Protein AF-A0A1S8A690-F1 (afdb_monomer)

Solvent-accessible surface area (backbone atoms only — not comparable to full-atom values): 18099 Å² total; per-residue (Å²): 110,67,68,54,54,52,48,62,74,49,58,66,50,80,76,75,61,66,95,89,59,85,78,72,82,71,82,45,45,35,29,41,47,32,45,7,25,44,56,83,41,80,89,36,62,91,23,65,78,49,64,43,54,41,50,88,84,68,94,55,66,20,59,45,34,78,79,49,57,28,32,51,36,51,46,41,19,36,69,63,16,82,73,44,31,31,32,24,30,11,44,34,76,51,83,56,65,94,79,43,85,40,62,51,56,64,23,51,20,53,45,45,41,50,40,41,77,67,66,35,59,29,39,33,30,55,53,58,44,68,62,80,94,61,52,73,68,50,55,48,50,34,51,51,24,52,49,52,27,39,74,71,39,28,38,33,33,17,11,48,59,68,74,33,71,60,73,64,69,29,36,64,44,68,44,85,67,43,46,18,18,24,20,11,40,99,85,41,42,73,32,79,37,40,25,86,75,44,84,54,68,37,21,20,54,13,62,73,87,75,65,84,75,57,62,72,70,52,75,80,56,80,94,78,79,87,87,65,88,73,61,35,14,34,51,9,17,22,41,51,47,10,48,52,45,40,52,44,40,52,32,53,49,41,33,75,74,42,76,66,71,65,19,56,47,33,53,57,36,69,61,28,45,78,47,47,49,54,39,51,60,70,54,32,45,100,73,31,19,40,58,85,58,68,88,54,61,64,52,67,57,52,30,52,56,38,18,73,79,74,41,84,56,53,64,17,50,47,51,51,51,46,52,51,50,51,59,59,50,56,94,59,88,126

Organism: Rosellinia necatrix (NCBI:txid77044)

Secondary structure (DSSP, 8-state):
-HHHHHHHHTTSTT----TT---PPPP-EEEEEES---TTSGGGTTTEEEEEE--SSS---TTS-SSSHHHHHHHHHHHH-TT-EEEEEEPP----STT-----HHHHHHHHHHHHHTT-SEEEE---B-STT--HHHHHHHHHHHHHHHHTT-EEEEEPP---SS----BTTTSTTEEEEEEE-TTSPBPTTS-TT---SEEEESB----TTSTTTGGGS-S--SS---BSHHHHHHHHHHHHHHHHHHHHHHHHH--SHHHHHHHHHHT-HHHHHHHHHHHB-TTSBB-TTGGGTTHHHHHHHHHHHH-SSHHHHHHHHHHHHHHHTTT---

Nearest PDB structures (foldseek):
  3lpc-assembly1_A  TM=6.660E-01  e=8.092E-09  Dichelobacter nodosus
  3lpd-assembly1_A  TM=7.080E-01  e=1.738E-08  Dichelobacter nodosus VCS1703A
  3ti7-assembly1_A  TM=7.031E-01  e=1.383E-07  Dichelobacter nodosus VCS1703A
  5yl7-assembly1_A  TM=6.287E-01  e=2.283E-08  Pseudoalteromonas arctica
  1sn7-assembly1_A  TM=5.362E-01  e=2.496E-06  Alicyclobacillus sendaiensis

pLDDT: mean 83.76, std 16.61, range [30.8, 98.88]

Foldseek 3Di:
DVVVVVLQVCLCPPPPDPPDDDDDQDAAEEEEEEQAAQCVDPLNPPQAPEEAEQDDDDGDDSNDGPQCLSNVLSSLLCVLPVRYRYYRYHFDFDPDDVNDTDGFLNSQLVSLQVCLVVLHQEYFALDWADPPPDDPVSVVSNLVSLVSSVVQLHAYEYEFQQQLDDEGPTPPVVHDRYQYEWADDPVLAGDSSRYPPYDHLAYEHQADDDDPVVVVVCPPPPDDPPDDRRGISSSRRSNVRSLLSVLLSLLCNLLSVDDDDSSVLSVVLSSHNVSSSVLLVVQADPNRYGDSCPLVPCVVVQLVVLCVVVNDDSVSSSVSSSVSNCVSCPPRDD

Mean predicted aligned error: 7.87 Å

Structure (mmCIF, N/CA/C/O backbone):
data_AF-A0A1S8A690-F1
#
_entry.id   AF-A0A1S8A690-F1
#
loop_
_atom_site.group_PDB
_atom_site.id
_atom_site.type_symbol
_atom_site.label_atom_id
_atom_site.label_alt_id
_atom_site.label_comp_id
_atom_site.label_asym_id
_atom_site.label_entity_id
_atom_site.label_seq_id
_atom_site.pdbx_PDB_ins_code
_atom_site.Cartn_x
_atom_site.Cartn_y
_atom_site.Cartn_z
_atom_site.occupancy
_atom_site.B_iso_or_equiv
_atom_site.auth_seq_id
_atom_site.auth_comp_id
_atom_site.auth_asym_id
_atom_site.auth_atom_id
_atom_site.pdbx_PDB_model_num
ATOM 1 N N . MET A 1 1 ? 5.298 -5.871 19.047 1.00 56.66 1 MET A N 1
ATOM 2 C CA . MET A 1 1 ? 4.961 -6.317 17.670 1.00 56.66 1 MET A CA 1
ATOM 3 C C . MET A 1 1 ? 3.942 -7.449 17.704 1.00 56.66 1 MET A C 1
ATOM 5 O O . MET A 1 1 ? 2.898 -7.294 17.087 1.00 56.66 1 MET A O 1
ATOM 9 N N . ASN A 1 2 ? 4.197 -8.525 18.459 1.00 66.94 2 ASN A N 1
ATOM 10 C CA . ASN A 1 2 ? 3.251 -9.642 18.602 1.00 66.94 2 ASN A CA 1
ATOM 11 C C . ASN A 1 2 ? 1.899 -9.195 19.180 1.00 66.94 2 ASN A C 1
ATOM 13 O O . ASN A 1 2 ? 0.882 -9.462 18.562 1.00 66.94 2 ASN A O 1
ATOM 17 N N . GLU A 1 3 ? 1.905 -8.374 20.234 1.00 72.25 3 GLU A N 1
ATOM 18 C CA . GLU A 1 3 ? 0.690 -7.807 20.851 1.00 72.25 3 GLU A CA 1
ATOM 19 C C . GLU A 1 3 ? -0.252 -7.119 19.845 1.00 72.25 3 GLU A C 1
ATOM 21 O O . GLU A 1 3 ? -1.460 -7.348 19.817 1.00 72.25 3 GLU A O 1
ATOM 26 N N . PHE A 1 4 ? 0.299 -6.287 18.954 1.00 72.81 4 PHE A N 1
ATOM 27 C CA . PHE A 1 4 ? -0.491 -5.587 17.941 1.00 72.81 4 PHE A CA 1
ATOM 28 C C . PHE A 1 4 ? -0.983 -6.523 16.831 1.00 72.81 4 PHE A C 1
ATOM 30 O O . PHE A 1 4 ? -2.134 -6.439 16.397 1.00 72.81 4 PHE A O 1
ATOM 37 N N . ARG A 1 5 ? -0.121 -7.440 16.378 1.00 74.88 5 ARG A N 1
ATOM 38 C CA . ARG A 1 5 ? -0.503 -8.482 15.419 1.00 74.88 5 ARG A CA 1
ATOM 39 C C . ARG A 1 5 ? -1.646 -9.326 15.974 1.00 74.88 5 ARG A C 1
ATOM 41 O O . ARG A 1 5 ? -2.604 -9.591 15.247 1.00 74.88 5 ARG A O 1
ATOM 48 N N . ASP A 1 6 ? -1.588 -9.679 17.250 1.00 79.25 6 ASP A N 1
ATOM 49 C CA . ASP A 1 6 ? -2.640 -10.415 17.938 1.00 79.25 6 ASP A CA 1
ATOM 50 C C . ASP A 1 6 ? -3.900 -9.560 18.080 1.00 79.25 6 ASP A C 1
ATOM 52 O O . ASP A 1 6 ? -4.998 -10.043 17.800 1.00 79.25 6 ASP A O 1
ATOM 56 N N . PHE A 1 7 ? -3.774 -8.275 18.417 1.00 82.06 7 PHE A N 1
ATOM 57 C CA . PHE A 1 7 ? -4.902 -7.344 18.446 1.00 82.06 7 PHE A CA 1
ATOM 58 C C . PHE A 1 7 ? -5.660 -7.317 17.109 1.00 82.06 7 PHE A C 1
ATOM 60 O O . PHE A 1 7 ? -6.867 -7.564 17.095 1.00 82.06 7 PHE A O 1
ATOM 67 N N . ILE A 1 8 ? -4.967 -7.102 15.985 1.00 81.56 8 ILE A N 1
ATOM 68 C CA . ILE A 1 8 ? -5.581 -7.041 14.648 1.00 81.56 8 ILE A CA 1
ATOM 69 C C . ILE A 1 8 ? -6.123 -8.399 14.203 1.00 81.56 8 ILE A C 1
ATOM 71 O O . ILE A 1 8 ? -7.242 -8.477 13.691 1.00 81.56 8 ILE A O 1
ATOM 75 N N . SER A 1 9 ? -5.387 -9.482 14.462 1.00 80.38 9 SER A N 1
ATOM 76 C CA . SER A 1 9 ? -5.820 -10.846 14.123 1.00 80.38 9 SER A CA 1
ATOM 77 C C . SER A 1 9 ? -7.109 -11.243 14.847 1.00 80.38 9 SER A C 1
ATOM 79 O O . SER A 1 9 ? -7.887 -12.051 14.344 1.00 80.38 9 SER A O 1
ATOM 81 N N . ASN A 1 10 ? -7.360 -10.653 16.018 1.00 79.06 10 ASN A N 1
ATOM 82 C CA . ASN A 1 10 ? -8.547 -10.898 16.829 1.00 79.06 10 ASN A CA 1
ATOM 83 C C . ASN A 1 10 ? -9.602 -9.777 16.739 1.00 79.06 10 ASN A C 1
ATOM 85 O O . ASN A 1 10 ? -10.647 -9.897 17.376 1.00 79.06 10 ASN A O 1
ATOM 89 N N . ALA A 1 11 ? -9.373 -8.705 15.973 1.00 73.31 11 ALA A N 1
ATOM 90 C CA . ALA A 1 11 ? -10.254 -7.533 15.944 1.00 73.31 11 ALA A CA 1
ATOM 91 C C . ALA A 1 11 ? -11.630 -7.801 15.308 1.00 73.31 11 ALA A C 1
ATOM 93 O O . ALA A 1 11 ? -12.636 -7.192 15.696 1.00 73.31 11 ALA A O 1
ATOM 94 N N . SER A 1 12 ? -11.688 -8.727 14.350 1.00 71.81 12 SER A N 1
ATOM 95 C CA . SER A 1 12 ? -12.933 -9.149 13.709 1.00 71.81 12 SER A CA 1
ATOM 96 C C . SER A 1 12 ? -13.678 -10.243 14.484 1.00 71.81 12 SER A C 1
ATOM 98 O O . SER A 1 12 ? -14.876 -10.432 14.276 1.00 71.81 12 SER A O 1
ATOM 100 N N . LYS A 1 13 ? -13.023 -10.929 15.438 1.00 72.38 13 LYS A N 1
ATOM 101 C CA . LYS A 1 13 ? -13.664 -11.984 16.239 1.00 72.38 13 LYS A CA 1
ATOM 102 C C . LYS A 1 13 ? -14.834 -11.410 17.034 1.00 72.38 13 LYS A C 1
ATOM 104 O O . LYS A 1 13 ? -14.688 -10.407 17.728 1.00 72.38 13 LYS A O 1
ATOM 109 N N . GLY A 1 14 ? -15.988 -12.068 16.957 1.00 58.75 14 GLY A N 1
ATOM 110 C CA . GLY A 1 14 ? -17.210 -11.606 17.617 1.00 58.75 14 GLY A CA 1
ATOM 111 C C . GLY A 1 14 ? -17.984 -10.533 16.848 1.00 58.75 14 GLY A C 1
ATOM 112 O O . GLY A 1 14 ? -18.829 -9.876 17.450 1.00 58.75 14 GLY A O 1
ATOM 113 N N . LEU A 1 15 ? -17.734 -10.357 15.541 1.00 60.53 15 LEU A N 1
ATOM 114 C CA . LEU A 1 15 ? -18.723 -9.795 14.612 1.00 60.53 15 LEU A CA 1
ATOM 115 C C . LEU A 1 15 ? -19.965 -10.705 14.600 1.00 60.53 15 LEU A C 1
ATOM 117 O O . LEU A 1 15 ? -20.108 -11.588 13.762 1.00 60.53 15 LEU A O 1
ATOM 121 N N . VAL A 1 16 ? -20.847 -10.532 15.584 1.00 52.16 16 VAL A N 1
ATOM 122 C CA . VAL A 1 16 ? -22.207 -11.069 15.527 1.00 52.16 16 VAL A CA 1
ATOM 123 C C . VAL A 1 16 ? -23.047 -10.001 14.851 1.00 52.16 16 VAL A C 1
ATOM 125 O O . VAL A 1 16 ? -23.359 -8.965 15.432 1.00 52.16 16 VAL A O 1
ATOM 128 N N . LEU A 1 17 ? -23.321 -10.246 13.579 1.00 52.97 17 LEU A N 1
ATOM 129 C CA . LEU A 1 17 ? -24.074 -9.366 12.702 1.00 52.97 17 LEU A CA 1
ATOM 130 C C . LEU A 1 17 ? -25.542 -9.401 13.135 1.00 52.97 17 LEU A C 1
ATOM 132 O O . LEU A 1 17 ? -26.096 -10.473 13.392 1.00 52.97 17 LEU A O 1
ATOM 136 N N . GLY A 1 18 ? -26.154 -8.226 13.278 1.00 43.34 18 GLY A N 1
ATOM 137 C CA . GLY A 1 18 ? -27.573 -8.100 13.603 1.00 43.34 18 GLY A CA 1
ATOM 138 C C . GLY A 1 18 ? -28.449 -8.908 12.637 1.00 43.34 18 GLY A C 1
ATOM 139 O O . GLY A 1 18 ? -28.093 -9.119 11.479 1.00 43.34 18 GLY A O 1
ATOM 140 N N . ARG A 1 19 ? -29.590 -9.394 13.143 1.00 40.56 19 ARG A N 1
ATOM 141 C CA . ARG A 1 19 ? -30.542 -10.285 12.454 1.00 40.56 19 ARG A CA 1
ATOM 142 C C . ARG A 1 19 ? -30.754 -9.908 10.975 1.00 40.56 19 ARG A C 1
ATOM 144 O O . ARG A 1 19 ? -31.437 -8.931 10.693 1.00 40.56 19 ARG A O 1
ATOM 151 N N . GLY A 1 20 ? -30.273 -10.753 10.059 1.00 41.41 20 GLY A N 1
ATOM 152 C CA . GLY A 1 20 ? -30.816 -10.860 8.696 1.00 41.41 20 GLY A CA 1
ATOM 153 C C . GLY A 1 20 ? -29.867 -10.618 7.520 1.00 41.41 20 GLY A C 1
ATOM 154 O O . GLY A 1 20 ? -30.277 -10.873 6.394 1.00 41.41 20 GLY A O 1
ATOM 155 N N . GLY A 1 21 ? -28.616 -10.200 7.731 1.00 44.88 21 GLY A N 1
ATOM 156 C CA . GLY A 1 21 ? -27.640 -10.070 6.642 1.00 44.88 21 GLY A CA 1
ATOM 157 C C . GLY A 1 21 ? -26.205 -10.087 7.155 1.00 44.88 21 GLY A C 1
ATOM 158 O O . GLY A 1 21 ? -25.869 -9.356 8.085 1.00 44.88 21 GLY A O 1
ATOM 159 N N . SER A 1 22 ? -25.359 -10.947 6.589 1.00 46.34 22 SER A N 1
ATOM 160 C CA . SER A 1 22 ? -23.956 -11.044 6.983 1.00 46.34 22 SER A CA 1
ATOM 161 C C . SER A 1 22 ? -23.131 -9.944 6.305 1.00 46.34 22 SER A C 1
ATOM 163 O O . SER A 1 22 ? -22.817 -10.065 5.125 1.00 46.34 22 SER A O 1
ATOM 165 N N . ALA A 1 23 ? -22.754 -8.878 7.018 1.00 58.94 23 ALA A N 1
ATOM 166 C CA . ALA A 1 23 ? -21.629 -8.056 6.574 1.00 58.94 23 ALA A CA 1
ATOM 167 C C . ALA A 1 23 ? -20.321 -8.840 6.780 1.00 58.94 23 ALA A C 1
ATOM 169 O O . ALA A 1 23 ? -19.959 -9.185 7.906 1.00 58.94 23 ALA A O 1
ATOM 170 N N . GLU A 1 24 ? -19.645 -9.167 5.684 1.00 72.69 24 GLU A N 1
ATOM 171 C CA . GLU A 1 24 ? -18.369 -9.881 5.709 1.00 72.69 24 GLU A CA 1
ATOM 172 C C . GLU A 1 24 ? -17.248 -8.994 6.268 1.00 72.69 24 GLU A C 1
ATOM 174 O O . GLU A 1 24 ? -17.289 -7.763 6.183 1.00 72.69 24 GLU A O 1
ATOM 179 N N . GLU A 1 25 ? -16.248 -9.629 6.884 1.00 84.19 25 GLU A N 1
ATOM 180 C CA . GLU A 1 25 ? -15.047 -8.936 7.342 1.00 84.19 25 GLU A CA 1
ATOM 181 C C . GLU A 1 25 ? -14.401 -8.175 6.167 1.00 84.19 25 GLU A C 1
ATOM 183 O O . GLU A 1 25 ? -14.317 -8.721 5.070 1.00 84.19 25 GLU A O 1
ATOM 188 N N . PRO A 1 26 ? -13.930 -6.927 6.344 1.00 88.31 26 PRO A N 1
ATOM 189 C CA . PRO A 1 26 ? -13.318 -6.201 5.243 1.00 88.31 26 PRO A CA 1
ATOM 190 C C . PRO A 1 26 ? -12.032 -6.871 4.760 1.00 88.31 26 PRO A C 1
ATOM 192 O O . PRO A 1 26 ? -11.061 -6.992 5.507 1.00 88.31 26 PRO A O 1
ATOM 195 N N . HIS A 1 27 ? -11.995 -7.197 3.473 1.00 92.50 27 HIS A N 1
ATOM 196 C CA . HIS A 1 27 ? -10.795 -7.647 2.780 1.00 92.50 27 HIS A CA 1
ATOM 197 C C . HIS A 1 27 ? -10.086 -6.445 2.142 1.00 92.50 27 HIS A C 1
ATOM 199 O O . HIS A 1 27 ? -10.706 -5.633 1.446 1.00 92.50 27 HIS A O 1
ATOM 205 N N . ILE A 1 28 ? -8.784 -6.298 2.399 1.00 97.38 28 ILE A N 1
ATOM 206 C CA . ILE A 1 28 ? -7.958 -5.233 1.819 1.00 97.38 28 ILE A CA 1
ATOM 207 C C . ILE A 1 28 ? -6.879 -5.873 0.950 1.00 97.38 28 ILE A C 1
ATOM 209 O O . ILE A 1 28 ? -5.926 -6.473 1.454 1.00 97.38 28 ILE A O 1
ATOM 213 N N . LYS A 1 29 ? -7.040 -5.701 -0.363 1.00 98.31 29 LYS A N 1
ATOM 214 C CA . LYS A 1 29 ? -6.102 -6.172 -1.378 1.00 98.31 29 LYS A CA 1
ATOM 215 C C . LYS A 1 29 ? -5.037 -5.115 -1.663 1.00 98.31 29 LYS A C 1
ATOM 217 O O . LYS A 1 29 ? -5.365 -3.958 -1.910 1.00 98.31 29 LYS A O 1
ATOM 222 N N . ILE A 1 30 ? -3.772 -5.510 -1.647 1.00 98.81 30 ILE A N 1
ATOM 223 C CA . ILE A 1 30 ? -2.626 -4.660 -1.968 1.00 98.81 30 ILE A CA 1
ATOM 224 C C . ILE A 1 30 ? -1.942 -5.260 -3.193 1.00 98.81 30 ILE A C 1
ATOM 226 O O . ILE A 1 30 ? -1.467 -6.397 -3.151 1.00 98.81 30 ILE A O 1
ATOM 230 N N . ALA A 1 31 ? -1.905 -4.509 -4.292 1.00 98.88 31 ALA A N 1
ATOM 231 C CA . ALA A 1 31 ? -1.125 -4.899 -5.459 1.00 98.88 31 ALA A CA 1
ATOM 232 C C . ALA A 1 31 ? 0.355 -4.617 -5.204 1.00 98.88 31 ALA A C 1
ATO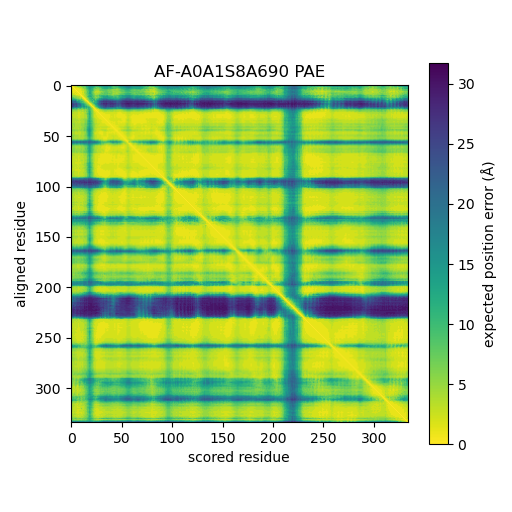M 234 O O . ALA A 1 31 ? 0.739 -3.475 -4.958 1.00 98.88 31 ALA A O 1
ATOM 235 N N . VAL A 1 32 ? 1.179 -5.658 -5.273 1.00 98.75 32 VAL A N 1
ATOM 236 C CA . VAL A 1 32 ? 2.638 -5.554 -5.208 1.00 98.75 32 VAL A CA 1
ATOM 237 C C . VAL A 1 32 ? 3.156 -5.714 -6.627 1.00 98.75 32 VAL A C 1
ATOM 239 O O . VAL A 1 32 ? 3.109 -6.814 -7.183 1.00 98.75 32 VAL A O 1
ATOM 242 N N . ILE A 1 33 ? 3.597 -4.603 -7.213 1.00 98.25 33 ILE A N 1
ATOM 243 C CA . ILE A 1 33 ? 4.185 -4.569 -8.550 1.00 98.25 33 ILE A CA 1
ATOM 244 C C . ILE A 1 33 ? 5.701 -4.695 -8.387 1.00 98.25 33 ILE A C 1
ATOM 246 O O . ILE A 1 33 ? 6.343 -3.737 -7.962 1.00 98.25 33 ILE A O 1
ATOM 250 N N . ASP A 1 34 ? 6.267 -5.867 -8.675 1.00 95.75 34 ASP A N 1
ATOM 251 C CA . ASP A 1 34 ? 7.692 -6.162 -8.437 1.00 95.75 34 ASP A CA 1
ATOM 252 C C . ASP A 1 34 ? 8.169 -7.359 -9.286 1.00 95.75 34 ASP A C 1
ATOM 254 O O . ASP A 1 34 ? 7.540 -7.723 -10.274 1.00 95.75 34 ASP A O 1
ATOM 258 N N . ASP A 1 35 ? 9.256 -8.023 -8.896 1.00 93.19 35 ASP A N 1
ATOM 259 C CA . ASP A 1 35 ? 9.859 -9.167 -9.593 1.00 93.19 35 ASP A CA 1
ATOM 260 C C . ASP A 1 35 ? 9.140 -10.521 -9.389 1.00 93.19 35 ASP A C 1
ATOM 262 O O . ASP A 1 35 ? 9.685 -11.582 -9.716 1.00 93.19 35 ASP A O 1
ATOM 266 N N . GLY A 1 36 ? 7.904 -10.492 -8.885 1.00 94.00 36 GLY A N 1
ATOM 267 C CA . GLY A 1 36 ? 7.112 -11.662 -8.500 1.00 94.00 36 GLY A CA 1
ATOM 268 C C . GLY A 1 36 ? 7.250 -11.995 -7.015 1.00 94.00 36 GLY A C 1
ATOM 269 O O . GLY A 1 36 ? 8.030 -11.386 -6.289 1.00 94.00 36 GLY A O 1
ATOM 270 N N . ILE A 1 37 ? 6.465 -12.956 -6.534 1.00 95.81 37 ILE A N 1
ATOM 271 C CA . ILE A 1 37 ? 6.447 -13.338 -5.115 1.00 95.81 37 ILE A CA 1
ATOM 272 C C . ILE A 1 37 ? 6.549 -14.851 -5.004 1.00 95.81 37 ILE A C 1
ATOM 274 O O . ILE A 1 37 ? 5.726 -15.551 -5.574 1.00 95.81 37 ILE A O 1
ATOM 278 N N . ASP A 1 38 ? 7.507 -15.355 -4.230 1.00 94.69 38 ASP A N 1
ATOM 279 C CA . ASP A 1 38 ? 7.554 -16.769 -3.853 1.00 94.69 38 ASP A CA 1
ATOM 280 C C . ASP A 1 38 ? 6.416 -17.100 -2.874 1.00 94.69 38 ASP A C 1
ATOM 282 O O . ASP A 1 38 ? 6.471 -16.779 -1.684 1.00 94.69 38 ASP A O 1
ATOM 286 N N . THR A 1 39 ? 5.371 -17.755 -3.379 1.00 93.62 39 THR A N 1
ATOM 287 C CA . THR A 1 39 ? 4.195 -18.130 -2.579 1.00 93.62 39 THR A CA 1
ATOM 288 C C . THR A 1 39 ? 4.436 -19.338 -1.678 1.00 93.62 39 THR A C 1
ATOM 290 O O . THR A 1 39 ? 3.574 -19.655 -0.862 1.00 93.62 39 THR A O 1
ATOM 293 N N . THR A 1 40 ? 5.570 -20.031 -1.828 1.00 92.81 40 THR A N 1
ATOM 294 C CA . THR A 1 40 ? 5.953 -21.165 -0.970 1.00 92.81 40 THR A CA 1
ATOM 295 C C . THR A 1 40 ? 6.636 -20.710 0.321 1.00 92.81 40 THR A C 1
ATOM 297 O O . THR A 1 40 ? 6.869 -21.510 1.229 1.00 92.81 40 THR A O 1
ATOM 300 N N . HIS A 1 41 ? 6.932 -19.411 0.439 1.00 90.94 41 HIS A N 1
ATOM 301 C CA . HIS A 1 41 ? 7.512 -18.837 1.640 1.00 90.94 41 HIS A CA 1
ATOM 302 C C . HIS A 1 41 ? 6.534 -18.927 2.826 1.00 90.94 41 HIS A C 1
ATOM 304 O O . HIS A 1 41 ? 5.414 -18.414 2.761 1.00 90.94 41 HIS A O 1
ATOM 310 N N . LYS A 1 42 ? 6.990 -19.497 3.954 1.00 90.44 42 LYS A N 1
ATOM 311 C CA . LYS A 1 42 ? 6.176 -19.763 5.162 1.00 90.44 42 LYS A CA 1
ATOM 312 C C . LYS A 1 42 ? 5.356 -18.552 5.639 1.00 90.44 42 LYS A C 1
ATOM 314 O O . LYS A 1 42 ? 4.184 -18.690 5.975 1.00 90.44 42 LYS A O 1
ATOM 319 N N . ASP A 1 43 ? 5.963 -17.365 5.621 1.00 85.75 43 ASP A N 1
ATOM 320 C CA . ASP A 1 43 ? 5.352 -16.111 6.092 1.00 85.75 43 ASP A CA 1
ATOM 321 C C . ASP A 1 43 ? 4.272 -15.547 5.146 1.00 85.75 43 ASP A C 1
ATOM 323 O O . ASP A 1 43 ? 3.583 -14.594 5.504 1.00 85.75 43 ASP A O 1
ATOM 327 N N . LEU A 1 44 ? 4.144 -16.093 3.931 1.00 92.75 44 LEU A N 1
ATOM 328 C CA . LEU A 1 44 ? 3.218 -15.625 2.893 1.00 92.75 44 LEU A CA 1
ATOM 329 C C . LEU A 1 44 ? 2.097 -16.624 2.589 1.00 92.75 44 LEU A C 1
ATOM 331 O O . LEU A 1 44 ? 1.234 -16.343 1.752 1.00 92.75 44 LEU A O 1
ATOM 335 N N . HIS A 1 45 ? 2.070 -17.767 3.278 1.00 89.50 45 HIS A N 1
ATOM 336 C CA . HIS A 1 45 ? 0.999 -18.745 3.141 1.00 89.50 45 HIS A CA 1
ATOM 337 C C . HIS A 1 45 ? -0.371 -18.106 3.398 1.00 89.50 45 HIS A C 1
ATOM 339 O O . HIS A 1 45 ? -0.620 -17.530 4.454 1.00 89.50 45 HIS A O 1
ATOM 345 N N . GLY A 1 46 ? -1.263 -18.219 2.411 1.00 90.62 46 GLY A N 1
ATOM 346 C CA . GLY A 1 46 ? -2.620 -17.671 2.472 1.00 90.62 46 GLY A CA 1
ATOM 347 C C . GLY A 1 46 ? -2.730 -16.161 2.234 1.00 90.62 46 GLY A C 1
ATOM 348 O O . GLY A 1 46 ? -3.845 -15.652 2.215 1.00 90.62 46 GLY A O 1
ATOM 349 N N . HIS A 1 47 ? -1.619 -15.445 2.022 1.00 96.19 47 HIS A N 1
ATOM 350 C CA . HIS A 1 47 ? -1.644 -14.006 1.745 1.00 96.19 47 HIS A CA 1
ATOM 351 C C . HIS A 1 47 ? -1.726 -13.678 0.259 1.00 96.19 47 HIS A C 1
ATOM 353 O O . HIS A 1 47 ? -2.386 -12.713 -0.112 1.00 96.19 47 HIS A O 1
ATOM 359 N N . VAL A 1 48 ? -1.059 -14.446 -0.606 1.00 97.44 48 VAL A N 1
ATOM 360 C CA . VAL A 1 48 ? -1.072 -14.183 -2.051 1.00 97.44 48 VAL A CA 1
ATOM 361 C C . VAL A 1 48 ? -2.337 -14.780 -2.663 1.00 97.44 48 VAL A C 1
ATOM 363 O O . VAL A 1 48 ? -2.454 -15.995 -2.792 1.00 97.44 48 VAL A O 1
ATOM 366 N N . VAL A 1 49 ? -3.284 -13.917 -3.035 1.00 97.12 49 VAL A N 1
ATOM 367 C CA . VAL A 1 49 ? -4.627 -14.314 -3.510 1.00 97.12 49 VAL A CA 1
ATOM 368 C C . VAL A 1 49 ? -4.737 -14.397 -5.033 1.00 97.12 49 VAL A C 1
ATOM 370 O O . VAL A 1 49 ? -5.776 -14.769 -5.572 1.00 97.12 49 VAL A O 1
ATOM 373 N N . GLY A 1 50 ? -3.673 -14.036 -5.745 1.00 97.25 50 GLY A N 1
ATOM 374 C CA . GLY A 1 50 ? -3.604 -14.097 -7.198 1.00 97.25 50 GLY A CA 1
ATOM 375 C C . GLY A 1 50 ? -2.470 -13.242 -7.743 1.00 97.25 50 GLY A C 1
ATOM 376 O O . GLY A 1 50 ? -1.689 -12.652 -6.991 1.00 97.25 50 GLY A O 1
ATOM 377 N N . GLY A 1 51 ? -2.402 -13.145 -9.065 1.00 96.94 51 GLY A N 1
ATOM 378 C CA . GLY A 1 51 ? -1.386 -12.348 -9.723 1.00 96.94 51 GLY A CA 1
ATOM 379 C C . GLY A 1 51 ? -1.369 -12.505 -11.233 1.00 96.94 51 GLY A C 1
ATOM 380 O O . GLY A 1 51 ? -2.144 -13.269 -11.811 1.00 96.94 51 GLY A O 1
ATOM 381 N N . HIS A 1 52 ? -0.474 -11.760 -11.867 1.00 97.25 52 HIS A N 1
ATOM 382 C CA . HIS A 1 52 ? -0.252 -11.806 -13.305 1.00 97.25 52 HIS A CA 1
ATOM 383 C C . HIS A 1 52 ? 1.190 -11.413 -13.632 1.00 97.25 52 HIS A C 1
ATOM 385 O O . HIS A 1 52 ? 1.848 -10.748 -12.833 1.00 97.25 52 HIS A O 1
ATOM 391 N N . PHE A 1 53 ? 1.685 -11.835 -14.794 1.00 96.38 53 PHE A N 1
ATOM 392 C CA . PHE A 1 53 ? 3.011 -11.481 -15.291 1.00 96.38 53 PHE A CA 1
ATOM 393 C C . PHE A 1 53 ? 2.903 -10.583 -16.521 1.00 96.38 53 PHE A C 1
ATOM 395 O O . PHE A 1 53 ? 2.143 -10.885 -17.435 1.00 96.38 53 PHE A O 1
ATOM 402 N N . PHE A 1 54 ? 3.686 -9.507 -16.554 1.00 94.69 54 PHE A N 1
ATOM 403 C CA . PHE A 1 54 ? 3.596 -8.456 -17.568 1.00 94.69 54 PHE A CA 1
ATOM 404 C C . PHE A 1 54 ? 4.794 -8.407 -18.526 1.00 94.69 54 PHE A C 1
ATOM 406 O O . PHE A 1 54 ? 5.026 -7.382 -19.157 1.00 94.69 54 PHE A O 1
ATOM 413 N N . GLY A 1 55 ? 5.525 -9.506 -18.724 1.00 87.81 55 GLY A N 1
ATOM 414 C CA . GLY A 1 55 ? 6.545 -9.578 -19.779 1.00 87.81 55 GLY A CA 1
ATOM 415 C C . GLY A 1 55 ? 6.006 -9.969 -21.154 1.00 87.81 55 GLY A C 1
ATOM 416 O O . GLY A 1 55 ? 4.933 -10.557 -21.270 1.00 87.81 55 GLY A O 1
ATOM 417 N N . LEU A 1 56 ? 6.767 -9.618 -22.194 1.00 78.94 56 LEU A N 1
ATOM 418 C CA . LEU A 1 56 ? 6.395 -9.836 -23.598 1.00 78.94 56 LEU A CA 1
ATOM 419 C C . LEU A 1 56 ? 6.929 -11.155 -24.179 1.00 78.94 56 LEU A C 1
ATOM 421 O O . LEU A 1 56 ? 6.289 -11.720 -25.061 1.00 78.94 56 LEU A O 1
ATOM 425 N N . ASP A 1 57 ? 8.061 -11.662 -23.682 1.00 72.81 57 ASP A N 1
ATOM 426 C CA . ASP A 1 57 ? 8.769 -12.761 -24.354 1.00 72.81 57 ASP A CA 1
ATOM 427 C C . ASP A 1 57 ? 8.363 -14.149 -23.850 1.00 72.81 57 ASP A C 1
ATOM 429 O O . ASP A 1 57 ? 7.764 -14.950 -24.568 1.00 72.81 57 ASP A O 1
ATOM 433 N N . LYS A 1 58 ? 8.738 -14.472 -22.607 1.00 77.94 58 LYS A N 1
ATOM 434 C CA . LYS A 1 58 ? 8.565 -15.809 -22.031 1.00 77.94 58 LYS A CA 1
ATOM 435 C C . LYS A 1 58 ? 7.579 -15.745 -20.877 1.00 77.94 58 LYS A C 1
ATOM 437 O O . LYS A 1 58 ? 7.834 -14.983 -19.944 1.00 77.94 58 LYS A O 1
ATOM 442 N N . PRO A 1 59 ? 6.503 -16.554 -20.884 1.00 83.25 59 PRO A N 1
ATOM 443 C CA . PRO A 1 59 ? 5.584 -16.598 -19.761 1.00 83.25 59 PRO A CA 1
ATOM 444 C C . PRO A 1 59 ? 6.359 -16.959 -18.495 1.00 83.25 59 PRO A C 1
ATOM 446 O O . PRO A 1 59 ? 7.130 -17.920 -18.466 1.00 83.25 59 PRO A O 1
ATOM 449 N N . SER A 1 60 ? 6.159 -16.167 -17.450 1.00 88.88 60 SER A N 1
ATOM 450 C CA . SER A 1 60 ? 6.753 -16.392 -16.143 1.00 88.88 60 SER A CA 1
ATOM 451 C C . SER A 1 60 ? 5.641 -16.459 -15.104 1.00 88.88 60 SER A C 1
ATOM 453 O O . SER A 1 60 ? 4.749 -15.612 -15.123 1.00 88.88 60 SER A O 1
ATOM 455 N N . PRO A 1 61 ? 5.649 -17.443 -14.194 1.00 93.62 61 PRO A N 1
ATOM 456 C CA . PRO A 1 61 ? 4.672 -17.474 -13.117 1.00 93.62 61 PRO A CA 1
ATOM 457 C C . PRO A 1 61 ? 4.872 -16.277 -12.180 1.00 93.62 61 PRO A C 1
ATOM 459 O O . PRO A 1 61 ? 5.996 -15.979 -11.768 1.00 93.62 61 PRO A O 1
ATOM 462 N N . PHE A 1 62 ? 3.776 -15.612 -11.805 1.00 93.81 62 PHE A N 1
ATOM 463 C CA . PHE A 1 62 ? 3.808 -14.522 -10.820 1.00 93.81 62 PHE A CA 1
ATOM 464 C C . PHE A 1 62 ? 4.203 -15.020 -9.420 1.00 93.81 62 PHE A C 1
ATOM 466 O O . PHE A 1 62 ? 4.792 -14.276 -8.641 1.00 93.81 62 PHE A O 1
ATOM 473 N N . TRP A 1 63 ? 3.915 -16.294 -9.128 1.00 93.88 63 TRP A N 1
ATOM 474 C CA . TRP A 1 63 ? 4.188 -16.964 -7.852 1.00 93.88 63 TRP A CA 1
ATOM 475 C C . TRP A 1 63 ? 5.638 -17.451 -7.691 1.00 93.88 63 TRP A C 1
ATOM 477 O O . TRP A 1 63 ? 5.949 -18.213 -6.776 1.00 93.88 63 TRP A O 1
ATOM 487 N N . VAL A 1 64 ? 6.531 -17.032 -8.590 1.00 91.62 64 VAL A N 1
ATOM 488 C CA . VAL A 1 64 ? 7.976 -17.231 -8.466 1.00 91.62 64 VAL A CA 1
ATOM 489 C C . VAL A 1 64 ? 8.637 -15.867 -8.582 1.00 91.62 64 VAL A C 1
ATOM 491 O O . VAL A 1 64 ? 8.511 -15.204 -9.614 1.00 91.62 64 VAL A O 1
ATOM 494 N N . SER A 1 65 ? 9.354 -15.448 -7.543 1.00 89.88 65 SER A N 1
ATOM 495 C CA . SER A 1 65 ? 10.144 -14.215 -7.583 1.00 89.88 65 SER A CA 1
ATOM 496 C C . SER A 1 65 ? 11.453 -14.436 -8.344 1.00 89.88 65 SER A C 1
ATOM 498 O O . SER A 1 65 ? 12.108 -15.463 -8.172 1.00 89.88 65 SER A O 1
ATOM 500 N N . ALA A 1 66 ? 11.827 -13.488 -9.206 1.00 87.50 66 ALA A N 1
ATOM 501 C CA . ALA A 1 66 ? 13.064 -13.575 -9.985 1.00 87.50 66 ALA A CA 1
ATOM 502 C C . ALA A 1 66 ? 14.323 -13.293 -9.144 1.00 87.50 66 ALA A C 1
ATOM 504 O O . ALA A 1 66 ? 15.358 -13.909 -9.386 1.00 87.50 66 ALA A O 1
ATOM 505 N N . GLY A 1 67 ? 14.242 -12.381 -8.168 1.00 83.69 67 GLY A N 1
ATOM 506 C CA . GLY A 1 67 ? 15.370 -11.975 -7.322 1.00 83.69 67 GLY A CA 1
ATOM 507 C C . GLY A 1 67 ? 15.083 -12.000 -5.818 1.00 83.69 67 GLY A C 1
ATOM 508 O O . GLY A 1 67 ? 15.940 -11.606 -5.032 1.00 83.69 67 GLY A O 1
ATOM 509 N N . GLY A 1 68 ? 13.894 -12.440 -5.403 1.00 88.56 68 GLY A N 1
ATOM 510 C CA . GLY A 1 68 ? 13.450 -12.489 -4.007 1.00 88.56 68 GLY A CA 1
ATOM 511 C C . GLY A 1 68 ? 12.946 -11.155 -3.451 1.00 88.56 68 GLY A C 1
ATOM 512 O O . GLY A 1 68 ? 12.490 -11.105 -2.306 1.00 88.56 68 GLY A O 1
ATOM 513 N N . HIS A 1 69 ? 12.998 -10.067 -4.221 1.00 90.50 69 HIS A N 1
ATOM 514 C CA . HIS A 1 69 ? 12.674 -8.744 -3.698 1.00 90.50 69 HIS A CA 1
ATOM 515 C C . HIS A 1 69 ? 11.175 -8.549 -3.490 1.00 90.50 69 HIS A C 1
ATOM 517 O O . HIS A 1 69 ? 10.774 -8.129 -2.407 1.00 90.50 69 HIS A O 1
ATOM 523 N N . GLY A 1 70 ? 10.338 -8.908 -4.466 1.00 93.88 70 GLY A N 1
ATOM 524 C CA . GLY A 1 70 ? 8.888 -8.856 -4.314 1.00 93.88 70 GLY A CA 1
ATOM 525 C C . GLY A 1 70 ? 8.412 -9.730 -3.153 1.00 93.88 70 GLY A C 1
ATOM 526 O O . GLY A 1 70 ? 7.555 -9.306 -2.376 1.00 93.88 70 GLY A O 1
ATOM 527 N N . THR A 1 71 ? 9.043 -10.894 -2.942 1.00 94.88 71 THR A N 1
ATOM 528 C CA . THR A 1 71 ? 8.827 -11.733 -1.750 1.00 94.88 71 THR A CA 1
ATOM 529 C C . THR A 1 71 ? 9.129 -10.967 -0.460 1.00 94.88 71 THR A C 1
ATOM 531 O O . THR A 1 71 ? 8.312 -10.974 0.460 1.00 94.88 71 THR A O 1
ATOM 534 N N . MET A 1 72 ? 10.265 -10.265 -0.384 1.00 93.56 72 MET A N 1
ATOM 535 C CA . MET A 1 72 ? 10.610 -9.433 0.774 1.00 93.56 72 MET A CA 1
ATOM 536 C C . MET A 1 72 ? 9.595 -8.298 0.987 1.00 93.56 72 MET A C 1
ATOM 538 O O . MET A 1 72 ? 9.146 -8.083 2.113 1.00 93.56 72 MET A O 1
ATOM 542 N N . MET A 1 73 ? 9.178 -7.602 -0.076 1.00 96.19 73 MET A N 1
ATOM 543 C CA . MET A 1 73 ? 8.184 -6.523 0.021 1.00 96.19 73 MET A CA 1
ATOM 544 C C . MET A 1 73 ? 6.850 -7.049 0.559 1.00 96.19 73 MET A C 1
ATOM 546 O O . MET A 1 73 ? 6.285 -6.472 1.490 1.00 96.19 73 MET A O 1
ATOM 550 N N . ALA A 1 74 ? 6.382 -8.187 0.041 1.00 97.25 74 ALA A N 1
ATOM 551 C CA . ALA A 1 74 ? 5.174 -8.843 0.522 1.00 97.25 74 ALA A CA 1
ATOM 552 C C . ALA A 1 74 ? 5.287 -9.236 2.004 1.00 97.25 74 ALA A C 1
ATOM 554 O O . ALA A 1 74 ? 4.358 -8.971 2.765 1.00 97.25 74 ALA A O 1
ATOM 555 N N . ARG A 1 75 ? 6.433 -9.785 2.442 1.00 95.12 75 ARG A N 1
ATOM 556 C CA . ARG A 1 75 ? 6.676 -10.130 3.858 1.00 95.12 75 ARG A CA 1
ATOM 557 C C . ARG A 1 75 ? 6.608 -8.903 4.764 1.00 95.12 75 ARG A C 1
ATOM 559 O O . ARG A 1 75 ? 6.040 -8.970 5.850 1.00 95.12 75 ARG A O 1
ATOM 566 N N . LEU A 1 76 ? 7.165 -7.770 4.338 1.00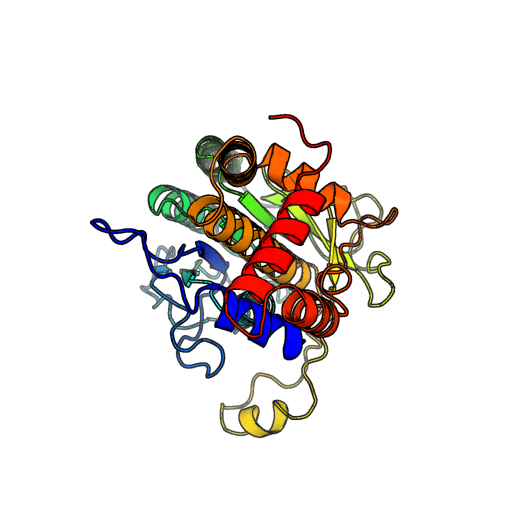 93.56 76 LEU A N 1
ATOM 567 C CA . LEU A 1 76 ? 7.110 -6.530 5.117 1.00 93.56 76 LEU A CA 1
ATOM 568 C C . LEU A 1 76 ? 5.689 -5.960 5.194 1.00 93.56 76 LEU A C 1
ATOM 570 O O . LEU A 1 76 ? 5.267 -5.527 6.269 1.00 93.56 76 LEU A O 1
ATOM 574 N N . ILE A 1 77 ? 4.932 -6.018 4.094 1.00 96.31 77 ILE A N 1
ATOM 575 C CA . ILE A 1 77 ? 3.518 -5.626 4.077 1.00 96.31 77 ILE A CA 1
ATOM 576 C C . ILE A 1 77 ? 2.716 -6.496 5.052 1.00 96.31 77 ILE A C 1
ATOM 578 O O . ILE A 1 77 ? 2.023 -5.950 5.910 1.00 96.31 77 ILE A O 1
ATOM 582 N N . THR A 1 78 ? 2.840 -7.828 4.986 1.00 94.06 78 THR A N 1
ATOM 583 C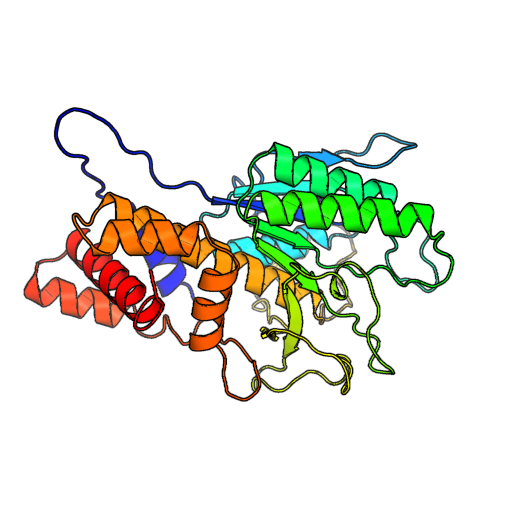 CA . THR A 1 78 ? 2.093 -8.748 5.866 1.00 94.06 78 THR A CA 1
ATOM 584 C C . THR A 1 78 ? 2.572 -8.690 7.318 1.00 94.06 78 THR A C 1
ATOM 586 O O . THR A 1 78 ? 1.789 -8.916 8.240 1.00 94.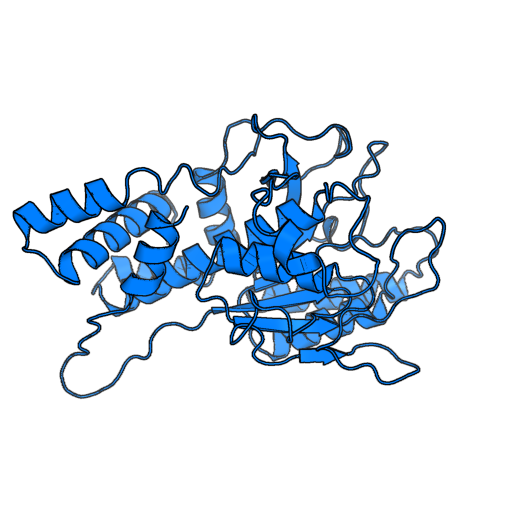06 78 THR A O 1
ATOM 589 N N . ARG A 1 79 ? 3.829 -8.302 7.563 1.00 89.88 79 ARG A N 1
ATOM 590 C CA . ARG A 1 79 ? 4.343 -8.030 8.913 1.00 89.88 79 ARG A CA 1
ATOM 591 C C . ARG A 1 79 ? 3.659 -6.827 9.560 1.00 89.88 79 ARG A C 1
ATOM 593 O O . ARG A 1 79 ? 3.383 -6.873 10.758 1.00 89.88 79 ARG A O 1
ATOM 600 N N . VAL A 1 80 ? 3.397 -5.762 8.796 1.00 90.62 80 VAL A N 1
ATOM 601 C CA . VAL A 1 80 ? 2.662 -4.579 9.284 1.00 90.62 80 VAL A CA 1
ATOM 602 C C . VAL A 1 80 ? 1.162 -4.844 9.345 1.00 90.62 80 VAL A C 1
ATOM 604 O O . VAL A 1 80 ? 0.509 -4.485 10.324 1.00 90.62 80 VAL A O 1
ATOM 607 N N . PHE A 1 81 ? 0.628 -5.513 8.326 1.00 93.50 81 PHE A N 1
ATOM 608 C CA . PHE A 1 81 ? -0.786 -5.821 8.197 1.00 93.50 81 PHE A CA 1
ATOM 609 C C . PHE A 1 81 ? -1.013 -7.328 7.967 1.00 93.50 81 PHE A C 1
ATOM 611 O O . PHE A 1 81 ? -1.143 -7.780 6.829 1.00 93.50 81 PHE A O 1
ATOM 618 N N . PRO A 1 82 ? -1.135 -8.121 9.049 1.00 91.81 82 PRO A N 1
ATOM 619 C CA . PRO A 1 82 ? -1.255 -9.585 8.995 1.00 91.81 82 PRO A CA 1
ATOM 620 C C . PRO A 1 82 ? -2.549 -10.134 8.384 1.00 91.81 82 PRO A C 1
ATOM 622 O O . PRO A 1 82 ? -2.769 -11.337 8.429 1.00 91.81 82 PRO A O 1
ATOM 625 N N . LYS A 1 83 ? -3.436 -9.278 7.870 1.00 93.00 83 LYS A N 1
ATOM 626 C CA . LYS A 1 83 ? -4.653 -9.657 7.133 1.00 93.00 83 LYS A CA 1
ATOM 627 C C . LYS A 1 83 ? -4.629 -9.148 5.685 1.00 93.00 83 LYS A C 1
ATOM 629 O O . LYS A 1 83 ? -5.653 -9.181 5.015 1.00 93.00 83 LYS A O 1
ATOM 634 N N . ALA A 1 84 ? -3.479 -8.661 5.209 1.00 96.38 84 ALA A N 1
ATOM 635 C CA . ALA A 1 84 ? -3.325 -8.214 3.833 1.00 96.38 84 ALA A CA 1
ATOM 636 C C . ALA A 1 84 ? -3.561 -9.366 2.855 1.00 96.38 84 ALA A C 1
ATOM 638 O O . ALA A 1 84 ? -2.962 -10.435 2.992 1.00 96.38 84 ALA A O 1
ATOM 639 N N . GLU A 1 85 ? -4.373 -9.105 1.837 1.00 98.06 85 GLU A N 1
ATOM 640 C CA . GLU A 1 85 ? -4.407 -9.915 0.628 1.00 98.06 85 GLU A CA 1
ATOM 641 C C . GLU A 1 85 ? -3.454 -9.297 -0.390 1.00 98.06 85 GLU A C 1
ATOM 643 O O . GLU A 1 85 ? -3.545 -8.112 -0.703 1.00 98.06 85 GLU A O 1
ATOM 648 N N . ILE A 1 86 ? -2.526 -10.084 -0.914 1.00 98.62 86 ILE A N 1
ATOM 649 C CA . ILE A 1 86 ? -1.500 -9.623 -1.840 1.00 98.62 86 ILE A CA 1
ATOM 650 C C . ILE A 1 86 ? -1.853 -10.080 -3.251 1.00 98.62 86 ILE A C 1
ATOM 652 O O . ILE A 1 86 ? -2.033 -11.272 -3.507 1.00 98.62 86 ILE A O 1
ATOM 656 N N . LEU A 1 87 ? -1.922 -9.124 -4.175 1.00 98.56 87 LEU A N 1
ATOM 657 C CA . LEU A 1 87 ? -1.989 -9.385 -5.609 1.00 98.56 87 LEU A CA 1
ATOM 658 C C . LEU A 1 87 ? -0.582 -9.215 -6.194 1.00 98.56 87 LEU A C 1
ATOM 660 O O . LEU A 1 87 ? -0.051 -8.106 -6.207 1.00 98.56 87 LEU A O 1
ATOM 664 N N . SER A 1 88 ? 0.034 -10.308 -6.649 1.00 98.44 88 SER A N 1
ATOM 665 C CA . SER A 1 88 ? 1.398 -10.293 -7.192 1.00 98.44 88 SER A CA 1
ATOM 666 C C . SER A 1 88 ? 1.392 -9.904 -8.669 1.00 98.44 88 SER A C 1
ATOM 668 O O . SER A 1 88 ? 0.970 -10.684 -9.522 1.00 98.44 88 SER A O 1
ATOM 670 N N . LEU A 1 89 ? 1.851 -8.700 -8.992 1.00 98.38 89 LEU A N 1
ATOM 671 C CA . LEU A 1 89 ? 1.929 -8.216 -10.367 1.00 98.38 89 LEU A CA 1
ATOM 672 C C . LEU A 1 89 ? 3.395 -8.193 -10.789 1.00 98.38 89 LEU A C 1
ATOM 674 O O . LEU A 1 89 ? 4.143 -7.267 -10.486 1.00 98.38 89 LEU A O 1
ATOM 678 N N . LYS A 1 90 ? 3.817 -9.278 -11.435 1.00 96.75 90 LYS A N 1
ATOM 679 C CA . LYS A 1 90 ? 5.213 -9.520 -11.779 1.00 96.75 90 LYS A CA 1
ATOM 680 C C . LYS A 1 90 ? 5.600 -8.759 -13.042 1.00 96.75 90 LYS A C 1
ATOM 682 O O . LYS A 1 90 ? 5.012 -8.990 -14.099 1.00 96.75 90 LYS A O 1
ATOM 687 N N . LEU A 1 91 ? 6.617 -7.916 -12.943 1.00 94.69 91 LEU A N 1
ATOM 688 C CA . LEU A 1 91 ? 7.210 -7.222 -14.077 1.00 94.69 91 LEU A CA 1
ATOM 689 C C . LEU A 1 91 ? 8.205 -8.121 -14.823 1.00 94.69 91 LEU A C 1
ATOM 691 O O . LEU A 1 91 ? 8.751 -9.086 -14.280 1.00 94.69 91 LEU A O 1
ATOM 695 N N . ASP A 1 92 ? 8.418 -7.812 -16.098 1.00 89.56 92 ASP A N 1
ATOM 696 C CA . ASP A 1 92 ? 9.587 -8.270 -16.844 1.00 89.56 92 ASP A CA 1
ATOM 697 C C . ASP A 1 92 ? 10.887 -7.826 -16.174 1.00 89.56 92 ASP A C 1
ATOM 699 O O . ASP A 1 92 ? 10.909 -6.830 -15.473 1.00 89.56 92 ASP A O 1
ATOM 703 N N . SER A 1 93 ? 11.980 -8.551 -16.395 1.00 78.00 93 SER A N 1
ATOM 704 C CA . SER A 1 93 ? 13.313 -8.109 -15.984 1.00 78.00 93 SER A CA 1
ATOM 705 C C . SER A 1 93 ? 14.124 -7.858 -17.240 1.00 78.00 93 SER A C 1
ATOM 707 O O . SER A 1 93 ? 14.295 -8.772 -18.044 1.00 78.00 93 SER A O 1
ATOM 709 N N . GLN A 1 94 ? 14.634 -6.642 -17.391 1.00 67.94 94 GLN A N 1
ATOM 710 C CA . GLN A 1 94 ? 15.650 -6.332 -18.391 1.00 67.94 94 GLN A CA 1
ATOM 711 C C . GLN A 1 94 ? 17.027 -6.780 -17.870 1.00 67.94 94 GLN A C 1
ATOM 713 O O . GLN A 1 94 ? 17.193 -7.023 -16.666 1.00 67.94 94 GLN A O 1
ATOM 718 N N . GLU A 1 95 ? 18.004 -6.950 -18.766 1.00 57.25 95 GLU A N 1
ATOM 719 C CA . GLU A 1 95 ? 19.382 -7.253 -18.362 1.00 57.25 95 GLU A CA 1
ATOM 720 C C . GLU A 1 95 ? 19.887 -6.182 -17.387 1.00 57.25 95 GLU A C 1
ATOM 722 O O . GLU A 1 95 ? 19.689 -4.986 -17.596 1.00 57.25 95 GLU A O 1
ATOM 727 N N . GLN A 1 96 ? 20.511 -6.617 -16.290 1.00 55.81 96 GLN A N 1
ATOM 728 C CA . GLN A 1 96 ? 20.982 -5.709 -15.249 1.00 55.81 96 GLN A CA 1
ATOM 729 C C . GLN A 1 96 ? 22.073 -4.793 -15.808 1.00 55.81 96 GLN A C 1
ATOM 731 O O . GLN A 1 96 ? 23.211 -5.224 -16.002 1.00 55.81 96 GLN A O 1
ATOM 736 N N . PHE A 1 97 ? 21.774 -3.508 -15.989 1.00 47.53 97 PHE A N 1
ATOM 737 C CA . PHE A 1 97 ? 22.823 -2.509 -16.137 1.00 47.53 97 PHE A CA 1
ATOM 738 C C . PHE A 1 97 ? 23.398 -2.221 -14.743 1.00 47.53 97 PHE A C 1
ATOM 740 O O . PHE A 1 97 ? 22.674 -1.853 -13.820 1.00 47.53 97 PHE A O 1
ATOM 747 N N . GLN A 1 98 ? 24.697 -2.471 -14.555 1.00 50.28 98 GLN A N 1
ATOM 748 C CA . GLN A 1 98 ? 25.416 -2.215 -13.293 1.00 50.28 98 GLN A CA 1
ATOM 749 C C . GLN A 1 98 ? 24.832 -2.909 -12.040 1.00 50.28 98 GLN A C 1
ATOM 751 O O . GLN A 1 98 ? 25.042 -2.464 -10.915 1.00 50.28 98 GLN A O 1
ATOM 756 N N . GLY A 1 99 ? 24.118 -4.027 -12.210 1.00 53.34 99 GLY A N 1
ATOM 757 C CA . GLY A 1 99 ? 23.559 -4.795 -11.090 1.00 53.34 99 GLY A CA 1
ATOM 758 C C . GLY A 1 99 ? 22.261 -4.231 -10.497 1.00 53.34 99 GLY A C 1
ATOM 759 O O . GLY A 1 99 ? 21.805 -4.740 -9.470 1.00 53.34 99 GLY A O 1
ATOM 760 N N . GLN A 1 100 ? 21.653 -3.214 -11.123 1.00 60.28 100 GLN A N 1
ATOM 761 C CA . GLN A 1 100 ? 20.322 -2.727 -10.757 1.00 60.28 100 GLN A CA 1
ATOM 762 C C . GLN A 1 100 ? 19.230 -3.452 -11.548 1.00 60.28 100 GLN A C 1
ATOM 764 O O . GLN A 1 100 ? 19.408 -3.814 -12.712 1.00 60.28 100 GLN A O 1
ATOM 769 N N . ARG A 1 101 ? 18.092 -3.701 -10.891 1.00 67.75 101 ARG A N 1
ATOM 770 C CA . ARG A 1 101 ? 16.919 -4.299 -11.536 1.00 67.75 101 ARG A CA 1
ATOM 771 C C . ARG A 1 101 ? 16.219 -3.221 -12.342 1.00 67.75 101 ARG A C 1
ATOM 773 O O . ARG A 1 101 ? 15.816 -2.212 -11.774 1.00 67.75 101 ARG A O 1
ATOM 780 N N . GLN A 1 102 ? 16.061 -3.463 -13.635 1.00 75.88 102 GLN A N 1
ATOM 781 C CA . GLN A 1 102 ? 15.361 -2.560 -14.530 1.00 75.88 102 GLN A CA 1
ATOM 782 C C . GLN A 1 102 ? 14.144 -3.275 -15.107 1.00 75.88 102 GLN A C 1
ATOM 784 O O . GLN A 1 102 ? 14.229 -4.409 -15.584 1.00 75.88 102 GLN A O 1
ATOM 789 N N . PHE A 1 103 ? 13.004 -2.604 -15.022 1.00 86.44 103 PHE A N 1
ATOM 790 C CA . PHE A 1 103 ? 11.728 -3.069 -15.543 1.00 86.44 103 PHE A CA 1
ATOM 791 C C . PHE A 1 103 ? 11.350 -2.210 -16.742 1.00 86.44 103 PHE A C 1
ATOM 793 O O . PHE A 1 103 ? 11.681 -1.021 -16.768 1.00 86.44 103 PHE A O 1
ATOM 800 N N . SER A 1 104 ? 10.668 -2.780 -17.737 1.00 89.06 104 SER A N 1
ATOM 801 C CA . SER A 1 104 ? 10.215 -1.952 -18.852 1.00 89.06 104 SER A CA 1
ATOM 802 C C . SER A 1 104 ? 9.035 -1.080 -18.436 1.00 89.06 104 SER A C 1
ATOM 804 O O . SER A 1 104 ? 8.169 -1.471 -17.647 1.00 89.06 104 SER A O 1
ATOM 806 N N . ILE A 1 105 ? 8.974 0.117 -19.017 1.00 90.81 105 ILE A N 1
ATOM 807 C CA . ILE A 1 105 ? 7.872 1.047 -18.778 1.00 90.81 105 ILE A CA 1
ATOM 808 C C . ILE A 1 105 ? 6.520 0.458 -19.203 1.00 90.81 105 ILE A C 1
ATOM 810 O O . ILE A 1 105 ? 5.522 0.661 -18.514 1.00 90.81 105 ILE A O 1
ATOM 814 N N . ASP A 1 106 ? 6.480 -0.286 -20.311 1.00 91.69 106 ASP A N 1
ATOM 815 C CA . ASP A 1 106 ? 5.254 -0.929 -20.801 1.00 91.69 106 ASP A CA 1
ATOM 816 C C . ASP A 1 106 ? 4.702 -1.948 -19.793 1.00 91.69 106 ASP A C 1
ATOM 818 O O . ASP A 1 106 ? 3.524 -1.911 -19.437 1.00 91.69 106 ASP A O 1
ATOM 822 N N . SER A 1 107 ? 5.574 -2.821 -19.288 1.00 94.06 107 SER A N 1
ATOM 823 C CA . SER A 1 107 ? 5.259 -3.813 -18.260 1.00 94.06 107 SER A CA 1
ATOM 824 C C . SER A 1 107 ? 4.736 -3.146 -16.984 1.00 94.06 107 SER A C 1
ATOM 826 O O . SER A 1 107 ? 3.675 -3.523 -16.478 1.00 94.06 107 SER A O 1
ATOM 828 N N . ALA A 1 108 ? 5.407 -2.085 -16.520 1.00 95.50 108 ALA A N 1
ATOM 829 C CA . ALA A 1 108 ? 4.980 -1.307 -15.359 1.00 95.50 108 ALA A CA 1
ATOM 830 C C . ALA A 1 108 ? 3.606 -0.647 -15.562 1.00 95.50 108 ALA A C 1
ATOM 832 O O . ALA A 1 108 ? 2.730 -0.756 -14.702 1.00 95.50 108 ALA A O 1
ATOM 833 N N . ALA A 1 109 ? 3.380 -0.004 -16.709 1.00 96.38 109 ALA A N 1
ATOM 834 C CA . ALA A 1 109 ? 2.114 0.655 -17.010 1.00 96.38 109 ALA A CA 1
ATOM 835 C C . ALA A 1 109 ? 0.950 -0.345 -17.116 1.00 96.38 109 ALA A C 1
ATOM 837 O O . ALA A 1 109 ? -0.118 -0.108 -16.548 1.00 96.38 109 ALA A O 1
ATOM 838 N N . ARG A 1 110 ? 1.159 -1.497 -17.773 1.00 97.12 110 ARG A N 1
ATOM 839 C CA . ARG A 1 110 ? 0.153 -2.570 -17.842 1.00 97.12 110 ARG A CA 1
ATOM 840 C C . ARG A 1 110 ? -0.153 -3.163 -16.469 1.00 97.12 110 ARG A C 1
ATOM 842 O O . ARG A 1 110 ? -1.318 -3.434 -16.186 1.00 97.12 110 ARG A O 1
ATOM 849 N N . ALA A 1 111 ? 0.849 -3.317 -15.603 1.00 98.12 111 ALA A N 1
ATOM 850 C CA . ALA A 1 111 ? 0.637 -3.775 -14.233 1.00 98.12 111 ALA A CA 1
ATOM 851 C C . ALA A 1 111 ? -0.204 -2.781 -13.412 1.00 98.12 111 ALA A C 1
ATOM 853 O O . ALA A 1 111 ? -1.130 -3.198 -12.717 1.00 98.12 111 ALA A O 1
ATOM 854 N N . ILE A 1 112 ? 0.059 -1.472 -13.524 1.00 98.44 112 ILE A N 1
ATOM 855 C CA . ILE A 1 112 ? -0.739 -0.428 -12.853 1.00 98.44 112 ILE A CA 1
ATOM 856 C C . ILE A 1 112 ? -2.187 -0.446 -13.356 1.00 98.44 112 ILE A C 1
ATOM 858 O O . ILE A 1 112 ? -3.118 -0.445 -12.549 1.00 98.44 112 ILE A O 1
ATOM 862 N N . GLN A 1 113 ? -2.386 -0.528 -14.674 1.00 98.38 113 GLN A N 1
ATOM 863 C CA . GLN A 1 113 ? -3.720 -0.615 -15.267 1.00 98.38 113 GLN A CA 1
ATOM 864 C C . GLN A 1 113 ? -4.471 -1.867 -14.789 1.00 98.38 113 GLN A C 1
ATOM 866 O O . GLN A 1 113 ? -5.629 -1.780 -14.395 1.00 98.38 113 GLN A O 1
ATOM 871 N N . TRP A 1 114 ? -3.801 -3.019 -14.731 1.00 98.38 114 TRP A N 1
ATOM 872 C CA . TRP A 1 114 ? -4.404 -4.253 -14.227 1.00 98.38 114 TRP A CA 1
ATOM 873 C C . TRP A 1 114 ? -4.774 -4.167 -12.744 1.00 98.38 114 TRP A C 1
ATOM 875 O O . TRP A 1 114 ? -5.834 -4.643 -12.337 1.00 98.38 114 TRP A O 1
ATOM 885 N N . ALA A 1 115 ? -3.917 -3.558 -11.918 1.00 98.62 115 ALA A N 1
ATOM 886 C CA . ALA A 1 115 ? -4.208 -3.322 -10.507 1.00 98.62 115 ALA A CA 1
ATOM 887 C C . ALA A 1 115 ? -5.466 -2.460 -10.337 1.00 98.62 115 ALA A C 1
ATOM 889 O O . ALA A 1 115 ? -6.338 -2.789 -9.528 1.00 98.62 115 ALA A O 1
ATOM 890 N N . LYS A 1 116 ? -5.577 -1.399 -11.145 1.00 98.25 116 LYS A N 1
ATOM 891 C CA . LYS A 1 116 ? -6.760 -0.543 -11.218 1.00 98.25 116 LYS A CA 1
ATOM 892 C C . LYS A 1 116 ? -8.004 -1.331 -11.625 1.00 98.25 116 LYS A C 1
ATOM 894 O O . LYS A 1 116 ? -9.012 -1.254 -10.932 1.00 98.25 116 LYS A O 1
ATOM 899 N N . ASP A 1 117 ? -7.931 -2.129 -12.686 1.00 98.25 117 ASP A N 1
ATOM 900 C CA . ASP A 1 117 ? -9.071 -2.921 -13.167 1.00 98.25 117 ASP A CA 1
ATOM 901 C C . ASP A 1 117 ? -9.491 -4.008 -12.157 1.00 98.25 117 ASP A C 1
ATOM 903 O O . ASP A 1 117 ? -10.662 -4.371 -12.067 1.00 98.25 117 ASP A O 1
ATOM 907 N N . CYS A 1 118 ? -8.555 -4.472 -11.324 1.00 97.75 118 CYS A N 1
ATOM 908 C CA . CYS A 1 118 ? -8.830 -5.333 -10.171 1.00 97.75 118 CYS A CA 1
ATOM 909 C C . CYS A 1 118 ? -9.472 -4.598 -8.976 1.00 97.75 118 CYS A C 1
ATOM 911 O O . CYS A 1 118 ? -9.799 -5.251 -7.979 1.00 97.75 118 CYS A O 1
ATOM 913 N N . GLY A 1 119 ? -9.614 -3.269 -9.030 1.00 96.88 119 GLY A N 1
ATOM 914 C CA . GLY A 1 119 ? -10.215 -2.442 -7.983 1.00 96.88 119 GLY A CA 1
ATOM 915 C C . GLY A 1 119 ? -9.444 -2.452 -6.662 1.00 96.88 119 GLY A C 1
ATOM 916 O O . GLY A 1 119 ? -10.056 -2.399 -5.591 1.00 96.88 119 GLY A O 1
ATOM 917 N N . VAL A 1 120 ? -8.112 -2.592 -6.699 1.00 98.31 120 VAL A N 1
ATOM 918 C CA . VAL A 1 120 ? -7.319 -2.598 -5.461 1.00 98.31 120 VAL A CA 1
ATOM 919 C C . VAL A 1 120 ? -7.319 -1.207 -4.816 1.00 98.31 120 VAL A C 1
ATOM 921 O O . VAL A 1 120 ? -7.141 -0.215 -5.515 1.00 98.31 120 VAL A O 1
ATOM 924 N N . PRO A 1 121 ? -7.458 -1.092 -3.485 1.00 98.19 121 PRO A N 1
ATOM 925 C CA . PRO A 1 121 ? -7.332 0.198 -2.810 1.00 98.19 121 PRO A CA 1
ATOM 926 C C . PRO A 1 121 ? -5.888 0.720 -2.748 1.00 98.19 121 PRO A C 1
ATOM 928 O O . PRO A 1 121 ? -5.689 1.915 -2.531 1.00 98.19 121 PRO A O 1
ATOM 931 N N . ILE A 1 122 ? -4.883 -0.160 -2.872 1.00 98.88 122 ILE A N 1
ATOM 932 C CA . ILE A 1 122 ? -3.465 0.185 -2.707 1.00 98.88 122 ILE A CA 1
ATOM 933 C C . ILE A 1 122 ? -2.609 -0.505 -3.773 1.00 98.88 122 ILE A C 1
ATOM 935 O O . ILE A 1 122 ? -2.721 -1.716 -3.981 1.00 98.88 122 ILE A O 1
ATOM 939 N N . ILE A 1 123 ? -1.695 0.259 -4.371 1.00 98.88 123 ILE A N 1
ATOM 940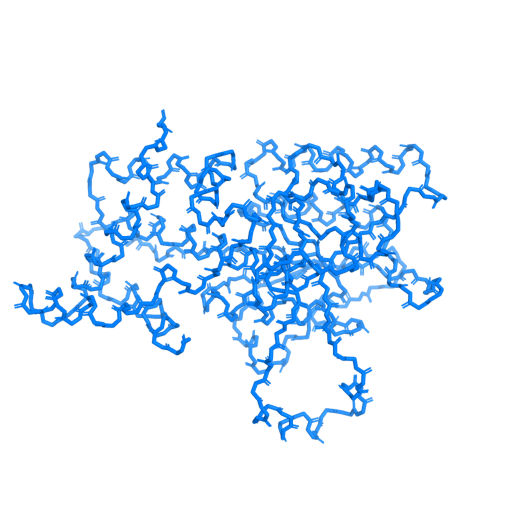 C CA . ILE A 1 123 ? -0.599 -0.217 -5.219 1.00 98.88 123 ILE A CA 1
ATOM 941 C C . ILE A 1 123 ? 0.732 0.118 -4.535 1.00 98.88 123 ILE A C 1
ATOM 943 O O . ILE A 1 123 ? 0.954 1.253 -4.110 1.00 98.88 123 ILE A O 1
ATOM 947 N N . SER A 1 124 ? 1.622 -0.868 -4.448 1.00 98.81 124 SER A N 1
ATOM 948 C CA . SER A 1 124 ? 2.973 -0.754 -3.898 1.00 98.81 124 SER A CA 1
ATOM 949 C C . SER A 1 124 ? 4.008 -0.982 -5.000 1.00 98.81 124 SER A C 1
ATOM 951 O O . SER A 1 124 ? 4.001 -2.034 -5.645 1.00 98.81 124 SER A O 1
ATOM 953 N N . MET A 1 125 ? 4.874 0.010 -5.227 1.00 97.81 125 MET A N 1
ATOM 954 C CA . MET A 1 125 ? 5.906 0.019 -6.272 1.00 97.81 125 MET A CA 1
ATOM 955 C C . MET A 1 125 ? 7.277 0.310 -5.654 1.00 97.81 125 MET A C 1
ATOM 957 O O . MET A 1 125 ? 7.703 1.457 -5.541 1.00 97.81 125 MET A O 1
ATOM 961 N N . SER A 1 126 ? 7.979 -0.737 -5.233 1.00 93.94 126 SER A N 1
ATOM 962 C CA . SER A 1 126 ? 9.275 -0.625 -4.549 1.00 93.94 126 SER A CA 1
ATOM 963 C C . SER A 1 126 ? 10.468 -0.590 -5.516 1.00 93.94 126 SER A C 1
ATOM 965 O O . SER A 1 126 ? 11.488 -1.249 -5.292 1.00 93.94 126 SER A O 1
ATOM 967 N N . TRP A 1 127 ? 10.321 0.162 -6.602 1.00 91.38 127 TRP A N 1
ATOM 968 C CA . TRP A 1 127 ? 11.291 0.338 -7.678 1.00 91.38 127 TRP A CA 1
ATOM 969 C C . TRP A 1 127 ? 11.196 1.756 -8.246 1.00 91.38 127 TRP A C 1
ATOM 971 O O . TRP A 1 127 ? 10.207 2.463 -8.045 1.00 91.38 127 TRP A O 1
ATOM 981 N N . SER A 1 128 ? 12.230 2.151 -8.978 1.00 88.50 128 SER A N 1
ATOM 982 C CA . SER A 1 128 ? 12.318 3.422 -9.688 1.00 88.50 128 SER A CA 1
ATOM 983 C C . SER A 1 128 ? 12.814 3.181 -11.115 1.00 88.50 128 SER A C 1
ATOM 985 O O . SER A 1 128 ? 13.630 2.294 -11.359 1.00 88.50 128 SER A O 1
ATOM 987 N N . ILE A 1 129 ? 12.302 3.955 -12.072 1.00 86.00 129 ILE A N 1
ATOM 988 C CA . ILE A 1 129 ? 12.765 3.958 -13.465 1.00 86.00 129 ILE A CA 1
ATOM 989 C C . ILE A 1 129 ? 13.376 5.325 -13.750 1.00 86.00 129 ILE A C 1
ATOM 991 O O . ILE A 1 129 ? 12.719 6.359 -13.597 1.00 86.00 129 ILE A O 1
ATOM 995 N N . GLU A 1 130 ? 14.641 5.346 -14.155 1.00 83.25 130 GLU A N 1
ATOM 996 C CA . GLU A 1 130 ? 15.313 6.579 -14.552 1.00 83.25 130 GLU A CA 1
ATOM 997 C C . GLU A 1 130 ? 14.856 7.035 -15.941 1.00 83.25 130 GLU A C 1
ATOM 999 O O . GLU A 1 130 ? 14.564 6.235 -16.823 1.00 83.25 130 GLU A O 1
ATOM 1004 N N . LYS A 1 131 ? 14.814 8.353 -16.158 1.00 77.12 131 LYS A N 1
ATOM 1005 C CA . LYS A 1 131 ? 14.406 8.936 -17.445 1.00 77.12 131 LYS A CA 1
ATOM 1006 C C . LYS A 1 131 ? 15.394 8.642 -18.584 1.00 77.12 131 LYS A C 1
ATOM 1008 O O . LYS A 1 131 ? 15.038 8.749 -19.757 1.00 77.12 131 LYS A O 1
ATOM 1013 N N . VAL A 1 132 ? 16.659 8.381 -18.256 1.00 70.00 132 VAL A N 1
ATOM 1014 C CA . VAL A 1 132 ? 17.741 8.282 -19.241 1.00 70.00 132 VAL A CA 1
ATOM 1015 C C . VAL A 1 132 ? 17.499 7.086 -20.161 1.00 70.00 132 VAL A C 1
ATOM 1017 O O . VAL A 1 132 ? 17.377 5.959 -19.703 1.00 70.00 132 VAL A O 1
ATOM 1020 N N . GLY A 1 133 ? 17.445 7.342 -21.471 1.00 66.62 133 GLY A N 1
ATOM 1021 C CA . GLY A 1 133 ? 17.207 6.308 -22.484 1.00 66.62 133 GLY A CA 1
ATOM 1022 C C . GLY A 1 133 ? 15.732 6.028 -22.789 1.00 66.62 133 GLY A C 1
ATOM 1023 O O . GLY A 1 133 ? 15.454 5.265 -23.711 1.00 66.62 133 GLY A O 1
ATOM 1024 N N . GLU A 1 134 ? 14.789 6.678 -22.098 1.00 76.94 134 GLU A N 1
ATOM 1025 C CA . GLU A 1 134 ? 13.356 6.450 -22.302 1.00 76.94 134 GLU A CA 1
ATOM 1026 C C . GLU A 1 134 ? 12.732 7.398 -23.327 1.00 76.94 134 GLU A C 1
ATOM 1028 O O . GLU A 1 134 ? 13.014 8.599 -23.382 1.00 76.94 134 GLU A O 1
ATOM 1033 N N . THR A 1 135 ? 11.832 6.856 -24.150 1.00 76.06 135 THR A N 1
ATOM 1034 C CA . THR A 1 135 ? 11.124 7.653 -25.157 1.00 76.06 135 THR A CA 1
ATOM 1035 C C . THR A 1 135 ? 9.975 8.439 -24.527 1.00 76.06 135 THR A C 1
ATOM 1037 O O . THR A 1 135 ? 9.301 7.968 -23.611 1.00 76.06 135 THR A O 1
ATOM 1040 N N . THR A 1 136 ? 9.662 9.619 -25.074 1.00 79.62 136 THR A N 1
ATOM 1041 C CA . THR A 1 136 ? 8.503 10.422 -24.638 1.00 79.62 136 THR A CA 1
ATOM 1042 C C . THR A 1 136 ? 7.193 9.631 -24.688 1.00 79.62 136 THR A C 1
ATOM 1044 O O . THR A 1 136 ? 6.328 9.811 -23.835 1.00 79.62 136 THR A O 1
ATOM 1047 N N . LYS A 1 137 ? 7.054 8.727 -25.667 1.00 82.62 137 LYS A N 1
ATOM 1048 C CA . LYS A 1 137 ? 5.880 7.861 -25.802 1.00 82.62 137 LYS A CA 1
ATOM 1049 C C . LYS A 1 137 ? 5.762 6.880 -24.632 1.00 82.62 137 LYS A C 1
ATOM 1051 O O . LYS A 1 137 ? 4.673 6.758 -24.083 1.00 82.62 137 LYS A O 1
ATOM 1056 N N . ASN A 1 138 ? 6.857 6.221 -24.244 1.00 82.25 138 ASN A N 1
ATOM 1057 C CA . ASN A 1 138 ? 6.860 5.287 -23.114 1.00 82.25 138 ASN A CA 1
ATOM 1058 C C . ASN A 1 138 ? 6.474 6.004 -21.821 1.00 82.25 138 ASN A C 1
ATOM 1060 O O . ASN A 1 138 ? 5.553 5.575 -21.130 1.00 82.25 138 ASN A O 1
ATOM 1064 N N . LEU A 1 139 ? 7.119 7.140 -21.538 1.00 85.88 139 LEU A N 1
ATOM 1065 C CA . LEU A 1 139 ? 6.834 7.936 -20.342 1.00 85.88 139 LEU A CA 1
ATOM 1066 C C . LEU A 1 139 ? 5.352 8.325 -20.270 1.00 85.88 139 LEU A C 1
ATOM 1068 O O . LEU A 1 139 ? 4.727 8.146 -19.227 1.00 85.88 139 LEU A O 1
ATOM 1072 N N . LYS A 1 140 ? 4.761 8.744 -21.397 1.00 90.19 140 LYS A N 1
ATOM 1073 C CA . LYS A 1 140 ? 3.335 9.082 -21.461 1.00 90.19 140 LYS A CA 1
ATOM 1074 C C . LYS A 1 140 ? 2.423 7.896 -21.118 1.00 90.19 140 LYS A C 1
ATOM 1076 O O . LYS A 1 140 ? 1.427 8.088 -20.434 1.00 90.19 140 LYS A O 1
ATOM 1081 N N . ILE A 1 141 ? 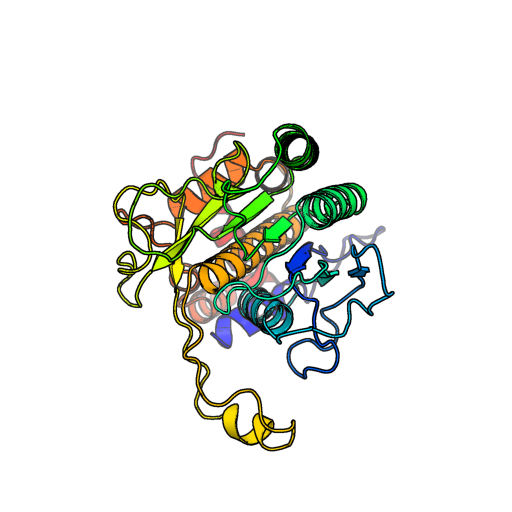2.748 6.680 -21.561 1.00 93.38 141 ILE A N 1
ATOM 1082 C CA . ILE A 1 141 ? 1.939 5.484 -21.259 1.00 93.38 141 ILE A CA 1
ATOM 1083 C C . ILE A 1 141 ? 1.907 5.220 -19.745 1.00 93.38 141 ILE A C 1
ATOM 1085 O O . ILE A 1 141 ? 0.851 4.913 -19.192 1.00 93.38 141 ILE A O 1
ATOM 1089 N N . LEU A 1 142 ? 3.043 5.381 -19.062 1.00 94.12 142 LEU A N 1
ATOM 1090 C CA . LEU A 1 142 ? 3.106 5.231 -17.607 1.00 94.12 142 LEU A CA 1
ATOM 1091 C C . LEU A 1 142 ? 2.366 6.351 -16.875 1.00 94.12 142 LEU A C 1
ATOM 1093 O O . LEU A 1 142 ? 1.659 6.080 -15.908 1.00 94.12 142 LEU A O 1
ATOM 1097 N N . GLU A 1 143 ? 2.512 7.592 -17.342 1.00 94.69 143 GLU A N 1
ATOM 1098 C CA . GLU A 1 143 ? 1.786 8.744 -16.803 1.00 94.69 143 GLU A CA 1
ATOM 1099 C C . GLU A 1 143 ? 0.267 8.549 -16.914 1.00 94.69 143 GLU A C 1
ATOM 1101 O O . GLU A 1 143 ? -0.451 8.731 -15.931 1.00 94.69 143 GLU A O 1
ATOM 1106 N N . ASP A 1 144 ? -0.219 8.115 -18.081 1.00 96.31 144 ASP A N 1
ATOM 1107 C CA . ASP A 1 144 ? -1.637 7.846 -18.324 1.00 96.31 144 ASP A CA 1
ATOM 1108 C C . ASP A 1 144 ? -2.160 6.745 -17.376 1.00 96.31 144 ASP A C 1
ATOM 1110 O O . ASP A 1 144 ? -3.228 6.905 -16.782 1.00 96.31 144 ASP A O 1
ATOM 1114 N N . ALA A 1 145 ? -1.396 5.663 -17.168 1.00 97.69 145 ALA A N 1
ATOM 1115 C CA . ALA A 1 145 ? -1.768 4.581 -16.251 1.00 97.69 145 ALA A CA 1
ATOM 1116 C C . ALA A 1 145 ? -1.838 5.050 -14.785 1.00 97.69 145 ALA A C 1
ATOM 1118 O O . ALA A 1 145 ? -2.797 4.739 -14.074 1.00 97.69 145 ALA A O 1
ATOM 1119 N N . VAL A 1 146 ? -0.859 5.845 -14.336 1.00 97.56 146 VAL A N 1
ATOM 1120 C CA . VAL A 1 146 ? -0.853 6.439 -12.989 1.00 97.56 146 VAL A CA 1
ATOM 1121 C C . VAL A 1 146 ? -2.036 7.390 -12.815 1.00 97.56 146 VAL A C 1
ATOM 1123 O O . VAL A 1 146 ? -2.753 7.312 -11.818 1.00 97.56 146 VAL A O 1
ATOM 1126 N N . HIS A 1 147 ? -2.302 8.265 -13.785 1.00 97.31 147 HIS A N 1
ATOM 1127 C CA . HIS A 1 147 ? -3.441 9.179 -13.719 1.00 97.31 147 HIS A CA 1
ATOM 1128 C C . HIS A 1 147 ? -4.789 8.447 -13.735 1.00 97.31 147 HIS A C 1
ATOM 1130 O O . HIS A 1 147 ? -5.697 8.847 -13.003 1.00 97.31 147 HIS A O 1
ATOM 1136 N N . ALA A 1 148 ? -4.916 7.356 -14.492 1.00 97.94 148 ALA A N 1
ATOM 1137 C CA . ALA A 1 148 ? -6.114 6.523 -14.485 1.00 97.94 148 ALA A CA 1
ATOM 1138 C C . ALA A 1 148 ? -6.340 5.856 -13.117 1.00 97.94 148 ALA A C 1
ATOM 1140 O O . ALA A 1 148 ? -7.445 5.918 -12.583 1.00 97.94 148 ALA A O 1
ATOM 1141 N N . ALA A 1 149 ? -5.301 5.271 -12.511 1.00 98.19 149 ALA A N 1
ATOM 1142 C CA . ALA A 1 149 ? -5.394 4.668 -11.178 1.00 98.19 149 ALA A CA 1
ATOM 1143 C C . ALA A 1 149 ? -5.701 5.709 -10.085 1.00 98.19 149 ALA A C 1
ATOM 1145 O O . ALA A 1 149 ? -6.509 5.462 -9.188 1.00 98.19 149 ALA A O 1
ATOM 1146 N N . LYS A 1 150 ? -5.123 6.912 -10.192 1.00 97.44 150 LYS A N 1
ATOM 1147 C CA . LYS A 1 150 ? -5.457 8.056 -9.331 1.00 97.44 150 LYS A CA 1
ATOM 1148 C C . LYS A 1 150 ? -6.932 8.455 -9.456 1.00 97.44 150 LYS A C 1
ATOM 1150 O O . LYS A 1 150 ? -7.559 8.754 -8.443 1.00 97.44 150 LYS A O 1
ATOM 1155 N N . GLY A 1 151 ? -7.477 8.464 -10.677 1.00 97.25 151 GLY A N 1
ATOM 1156 C CA . GLY A 1 151 ? -8.889 8.759 -10.947 1.00 97.25 151 GLY A CA 1
ATOM 1157 C C . GLY A 1 151 ? -9.858 7.796 -10.252 1.00 97.25 151 GLY A C 1
ATOM 1158 O O . GLY A 1 151 ? -10.932 8.217 -9.827 1.00 97.25 151 GLY A O 1
ATOM 1159 N N . ASP A 1 152 ? -9.427 6.552 -10.035 1.00 97.75 152 ASP A N 1
ATOM 1160 C CA . ASP A 1 152 ? -10.173 5.517 -9.307 1.00 97.75 152 ASP A CA 1
ATOM 1161 C C . ASP A 1 152 ? -9.904 5.540 -7.785 1.00 97.75 152 ASP A C 1
ATOM 1163 O O . ASP A 1 152 ? -10.278 4.615 -7.065 1.00 97.75 152 ASP A O 1
ATOM 1167 N N . ASN A 1 153 ? -9.288 6.612 -7.266 1.00 97.38 153 ASN A N 1
ATOM 1168 C CA . ASN A 1 153 ? -8.981 6.811 -5.844 1.00 97.38 153 ASN A CA 1
ATOM 1169 C C . ASN A 1 153 ? -8.050 5.745 -5.233 1.00 97.38 153 ASN A C 1
ATOM 1171 O O . ASN A 1 153 ? -8.143 5.440 -4.041 1.00 97.38 153 ASN A O 1
ATOM 1175 N N . ILE A 1 154 ? -7.123 5.202 -6.024 1.00 98.44 154 ILE A N 1
ATOM 1176 C CA . ILE A 1 154 ? -6.153 4.204 -5.559 1.00 98.44 154 ILE A CA 1
ATOM 1177 C C . ILE A 1 154 ? -4.958 4.893 -4.890 1.00 98.44 154 ILE A C 1
ATOM 1179 O O . ILE A 1 154 ? -4.347 5.801 -5.456 1.00 98.44 154 ILE A O 1
ATOM 1183 N N . LEU A 1 155 ? -4.587 4.438 -3.690 1.00 98.50 155 LEU A N 1
ATOM 1184 C CA . LEU A 1 155 ? -3.361 4.871 -3.018 1.00 98.50 155 LEU A CA 1
ATOM 1185 C C . LEU A 1 155 ? -2.148 4.213 -3.680 1.00 98.50 155 LEU A C 1
ATOM 1187 O O . LEU A 1 155 ? -1.989 2.996 -3.622 1.00 98.50 155 LEU A O 1
ATOM 1191 N N . MET A 1 156 ? -1.272 5.011 -4.283 1.00 98.56 156 MET A N 1
ATOM 1192 C CA . MET A 1 156 ? -0.085 4.512 -4.979 1.00 98.56 156 MET A CA 1
ATOM 1193 C C . MET A 1 156 ? 1.178 4.919 -4.230 1.00 98.56 156 MET A C 1
ATOM 1195 O O . MET A 1 156 ? 1.529 6.096 -4.212 1.00 98.56 156 MET A O 1
ATOM 1199 N N . PHE A 1 157 ? 1.876 3.956 -3.636 1.00 98.50 157 PHE A N 1
ATOM 1200 C CA . PHE A 1 157 ? 3.152 4.180 -2.958 1.00 98.50 157 PHE A CA 1
ATOM 1201 C C . PHE A 1 157 ? 4.309 3.801 -3.873 1.00 98.50 157 PHE A C 1
ATOM 1203 O O . PHE A 1 157 ? 4.282 2.737 -4.493 1.00 98.50 157 PHE A O 1
ATOM 1210 N N . CYS A 1 158 ? 5.338 4.645 -3.922 1.00 96.19 158 CYS A N 1
ATOM 1211 C CA . CYS A 1 158 ? 6.564 4.353 -4.659 1.00 96.19 158 CYS A CA 1
ATOM 1212 C C . CYS A 1 158 ? 7.814 4.736 -3.870 1.00 96.19 158 CYS A C 1
ATOM 1214 O O . CYS A 1 158 ? 7.778 5.666 -3.063 1.00 96.19 158 CYS A O 1
ATOM 1216 N N . SER A 1 159 ? 8.917 4.031 -4.105 1.00 92.81 159 SER A N 1
ATOM 1217 C CA . SER A 1 159 ? 10.210 4.363 -3.505 1.00 92.81 159 SER A CA 1
ATOM 1218 C C . SER A 1 159 ? 10.862 5.552 -4.206 1.00 92.81 159 SER A C 1
ATOM 1220 O O . SER A 1 159 ? 10.800 5.653 -5.431 1.00 92.81 159 SER A O 1
ATOM 1222 N N . CYS A 1 160 ? 11.537 6.420 -3.452 1.00 90.06 160 CYS A N 1
ATOM 1223 C CA . CYS A 1 160 ? 12.527 7.316 -4.049 1.00 90.06 160 CYS A CA 1
ATOM 1224 C C . CYS A 1 160 ? 13.750 6.535 -4.546 1.00 90.06 160 CYS A C 1
ATOM 1226 O O . CYS A 1 160 ? 13.996 5.403 -4.119 1.00 90.06 160 CYS A O 1
ATOM 1228 N N . ASN A 1 161 ? 14.539 7.164 -5.414 1.00 85.19 161 ASN A N 1
ATOM 1229 C CA . ASN A 1 161 ? 15.805 6.595 -5.861 1.00 85.19 161 ASN A CA 1
ATOM 1230 C C . ASN A 1 161 ? 16.902 6.762 -4.791 1.00 85.19 161 ASN A C 1
ATOM 1232 O O . ASN A 1 161 ? 17.182 7.875 -4.344 1.00 85.19 161 ASN A O 1
ATOM 1236 N N . ASP A 1 162 ? 17.553 5.662 -4.411 1.00 83.31 162 ASP A N 1
ATOM 1237 C CA . ASP A 1 162 ? 18.554 5.615 -3.336 1.00 83.31 162 ASP A CA 1
ATOM 1238 C C . ASP A 1 162 ? 19.998 5.875 -3.830 1.00 83.31 162 ASP A C 1
ATOM 1240 O O . ASP A 1 162 ? 20.953 5.309 -3.301 1.00 83.31 162 ASP A O 1
ATOM 1244 N N . GLN A 1 163 ? 20.191 6.712 -4.858 1.00 75.44 163 GLN A N 1
ATOM 1245 C CA . GLN A 1 163 ? 21.536 7.017 -5.386 1.00 75.44 163 GLN A CA 1
ATOM 1246 C C . GLN A 1 163 ? 22.261 8.163 -4.659 1.00 75.44 163 GLN A C 1
ATOM 1248 O O . GLN A 1 163 ? 23.391 8.477 -5.015 1.00 75.44 163 GLN A O 1
ATOM 1253 N N . GLY A 1 164 ? 21.652 8.794 -3.645 1.00 61.06 164 GLY A N 1
ATOM 1254 C CA . GLY A 1 164 ? 22.274 9.825 -2.794 1.00 61.06 164 GLY A CA 1
ATOM 1255 C C . GLY A 1 164 ? 22.537 11.187 -3.455 1.00 61.06 164 GLY A C 1
ATOM 1256 O O . GLY A 1 164 ? 22.342 12.217 -2.805 1.00 61.06 164 GLY A O 1
ATOM 1257 N N . ASP A 1 165 ? 22.892 11.209 -4.740 1.00 63.84 165 ASP A N 1
ATOM 1258 C CA . ASP A 1 165 ? 23.349 12.397 -5.454 1.00 63.84 165 ASP A CA 1
ATOM 1259 C C . ASP A 1 165 ? 22.300 12.923 -6.449 1.00 63.84 165 ASP A C 1
ATOM 1261 O O . ASP A 1 165 ? 21.788 12.200 -7.302 1.00 63.84 165 ASP A O 1
ATOM 1265 N N . GLY A 1 166 ? 22.006 14.226 -6.371 1.00 68.69 166 GLY A N 1
ATOM 1266 C CA . GLY A 1 166 ? 21.154 14.930 -7.337 1.00 68.69 166 GLY A CA 1
ATOM 1267 C C . GLY A 1 166 ? 19.650 14.887 -7.044 1.00 68.69 166 GLY A C 1
ATOM 1268 O O . GLY A 1 166 ? 19.185 14.291 -6.079 1.00 68.69 166 GLY A O 1
ATOM 1269 N N . GLU A 1 167 ? 18.869 15.607 -7.846 1.00 76.44 167 GLU A N 1
ATOM 1270 C CA . GLU A 1 167 ? 17.405 15.609 -7.742 1.00 76.44 167 GLU A CA 1
ATOM 1271 C C . GLU A 1 167 ? 16.828 14.292 -8.282 1.00 76.44 167 GLU A C 1
ATOM 1273 O O . GLU A 1 167 ? 17.094 13.913 -9.426 1.00 76.44 167 GLU A O 1
ATOM 1278 N N . ASP A 1 168 ? 16.023 13.603 -7.467 1.00 81.38 168 ASP A N 1
ATOM 1279 C CA . ASP A 1 168 ? 15.374 12.353 -7.862 1.00 81.38 168 ASP A CA 1
ATOM 1280 C C . ASP A 1 168 ? 14.188 12.618 -8.801 1.00 81.38 168 ASP A C 1
ATOM 1282 O O . ASP A 1 168 ? 13.052 12.866 -8.380 1.00 81.38 168 ASP A O 1
ATOM 1286 N N . ASN A 1 169 ? 14.485 12.514 -10.094 1.00 83.94 169 ASN A N 1
ATOM 1287 C CA . ASN A 1 169 ? 13.529 12.628 -11.187 1.00 83.94 169 ASN A CA 1
ATOM 1288 C C . ASN A 1 169 ? 13.041 11.260 -11.701 1.00 83.94 169 ASN A C 1
ATOM 1290 O O . ASN A 1 169 ? 12.615 11.149 -12.854 1.00 83.94 169 ASN A O 1
ATOM 1294 N N . SER A 1 170 ? 13.144 10.210 -10.882 1.00 86.88 170 SER A N 1
ATOM 1295 C CA . SER A 1 170 ? 12.731 8.866 -11.276 1.00 86.88 170 SER A CA 1
ATOM 1296 C C . SER A 1 170 ? 11.213 8.667 -11.238 1.00 86.88 170 SER A C 1
ATOM 1298 O O . SER A 1 170 ? 10.464 9.283 -10.471 1.00 86.88 170 SER A O 1
ATOM 1300 N N . TYR A 1 171 ? 10.751 7.774 -12.104 1.00 89.44 171 TYR A N 1
ATOM 1301 C CA . TYR A 1 171 ? 9.357 7.383 -12.223 1.00 89.44 171 TYR A CA 1
ATOM 1302 C C . TYR A 1 171 ? 9.058 6.150 -11.355 1.00 89.44 171 TYR A C 1
ATOM 1304 O O . TYR A 1 171 ? 9.932 5.301 -11.190 1.00 89.44 171 TYR A O 1
ATOM 1312 N N . PRO A 1 172 ? 7.831 6.019 -10.820 1.00 91.56 172 PRO A N 1
ATOM 1313 C CA . PRO A 1 172 ? 6.704 6.936 -10.991 1.00 91.56 172 PRO A CA 1
ATOM 1314 C C . PRO A 1 172 ? 6.713 8.110 -9.992 1.00 91.56 172 PRO A C 1
ATOM 1316 O O . PRO A 1 172 ? 5.783 8.909 -10.002 1.00 91.56 172 PRO A O 1
ATOM 1319 N N . GLY A 1 173 ? 7.748 8.245 -9.154 1.00 89.12 173 GLY A N 1
ATOM 1320 C CA . GLY A 1 173 ? 7.785 9.193 -8.035 1.00 89.12 173 GLY A CA 1
ATOM 1321 C C . GLY A 1 173 ? 7.723 10.681 -8.393 1.00 89.12 173 GLY A C 1
ATOM 1322 O O . GLY A 1 173 ? 7.426 11.496 -7.521 1.00 89.12 173 GLY A O 1
ATOM 1323 N N . VAL A 1 174 ? 7.972 11.056 -9.650 1.00 89.06 174 VAL A N 1
ATOM 1324 C CA . VAL A 1 174 ? 7.738 12.423 -10.156 1.00 89.06 174 VAL A CA 1
ATOM 1325 C C . VAL A 1 174 ? 6.278 12.712 -10.520 1.00 89.06 174 VAL A C 1
ATOM 1327 O O . VAL A 1 174 ? 5.909 13.876 -10.674 1.00 89.06 174 VAL A O 1
ATOM 1330 N N . TYR A 1 175 ? 5.434 11.688 -10.680 1.00 90.75 175 TYR A N 1
ATOM 1331 C CA . TYR A 1 175 ? 4.050 11.875 -11.104 1.00 90.75 175 TYR A CA 1
ATOM 1332 C C . TYR A 1 175 ? 3.148 12.322 -9.959 1.00 90.75 175 TYR A C 1
ATOM 1334 O O . TYR A 1 175 ? 3.156 11.763 -8.857 1.00 90.75 175 TYR A O 1
ATOM 1342 N N . SER A 1 176 ? 2.283 13.291 -10.264 1.00 86.12 176 SER A N 1
ATOM 1343 C CA . SER A 1 176 ? 1.267 13.751 -9.324 1.00 86.12 176 SER A CA 1
ATOM 1344 C C . SER A 1 176 ? 0.254 12.635 -9.038 1.00 86.12 176 SER A C 1
ATOM 1346 O O . SER A 1 176 ? -0.404 12.122 -9.941 1.00 86.12 176 SER A O 1
ATOM 1348 N N . GLY A 1 177 ? 0.055 12.300 -7.765 1.00 88.12 177 GLY A N 1
ATOM 1349 C CA . GLY A 1 177 ? -0.833 11.206 -7.348 1.00 88.12 177 GLY A CA 1
ATOM 1350 C C . GLY A 1 177 ? -0.111 9.940 -6.901 1.00 88.12 177 GLY A C 1
ATOM 1351 O O . GLY A 1 177 ? -0.778 9.017 -6.448 1.00 88.12 177 GLY A O 1
ATOM 1352 N N . THR A 1 178 ? 1.221 9.908 -6.970 1.00 95.25 178 THR A N 1
ATOM 1353 C CA . THR A 1 178 ? 2.009 8.920 -6.230 1.00 95.25 178 THR A CA 1
ATOM 1354 C C . THR A 1 178 ? 2.504 9.495 -4.910 1.00 95.25 178 THR A C 1
ATOM 1356 O O . THR A 1 178 ? 2.851 10.671 -4.804 1.00 95.25 178 THR A O 1
ATOM 1359 N N . ILE A 1 179 ? 2.562 8.642 -3.895 1.00 96.88 179 ILE A N 1
ATOM 1360 C CA . ILE A 1 179 ? 3.118 8.939 -2.584 1.00 96.88 179 ILE A CA 1
ATOM 1361 C C . ILE A 1 179 ? 4.547 8.394 -2.574 1.00 96.88 179 ILE A C 1
ATOM 1363 O O . ILE A 1 179 ? 4.781 7.211 -2.322 1.00 96.88 179 ILE A O 1
ATOM 1367 N N . LYS A 1 180 ? 5.506 9.269 -2.889 1.00 95.75 180 LYS A N 1
ATOM 1368 C CA . LYS A 1 180 ? 6.945 8.972 -2.845 1.00 95.75 180 LYS A CA 1
ATOM 1369 C C . LYS A 1 180 ? 7.438 8.790 -1.402 1.00 95.75 180 LYS A C 1
ATOM 1371 O O . LYS A 1 180 ? 7.316 9.714 -0.589 1.00 95.75 180 LYS A O 1
ATOM 1376 N N . ILE A 1 181 ? 8.018 7.631 -1.106 1.00 95.88 181 ILE A N 1
ATOM 1377 C CA . ILE A 1 181 ? 8.515 7.218 0.208 1.00 95.88 181 ILE A CA 1
ATOM 1378 C C . ILE A 1 181 ? 10.039 7.122 0.192 1.00 95.88 181 ILE A C 1
ATOM 1380 O O . ILE A 1 181 ? 10.613 6.479 -0.682 1.00 95.88 181 ILE A O 1
ATOM 1384 N N . GLY A 1 182 ? 10.677 7.723 1.197 1.00 94.12 182 GLY A N 1
ATOM 1385 C CA . GLY A 1 182 ? 12.110 7.575 1.438 1.00 94.12 182 GLY A CA 1
ATOM 1386 C C . GLY A 1 182 ? 12.434 6.744 2.675 1.00 94.12 182 GLY A C 1
ATOM 1387 O O . GLY A 1 182 ? 11.614 6.567 3.580 1.00 94.12 182 GLY A O 1
ATOM 1388 N N . ALA A 1 183 ? 13.667 6.267 2.739 1.00 91.94 183 ALA A N 1
ATOM 1389 C CA . ALA A 1 183 ? 14.217 5.578 3.892 1.00 91.94 183 ALA A CA 1
ATOM 1390 C C . ALA A 1 183 ? 14.609 6.524 5.041 1.00 91.94 183 ALA A C 1
ATOM 1392 O O . ALA A 1 183 ? 15.281 7.545 4.862 1.00 91.94 183 ALA A O 1
ATOM 1393 N N . ALA A 1 184 ? 14.249 6.122 6.256 1.00 90.50 184 ALA A N 1
ATOM 1394 C CA . ALA A 1 184 ? 14.749 6.671 7.505 1.00 90.50 184 ALA A CA 1
ATOM 1395 C C . ALA A 1 184 ? 15.611 5.659 8.265 1.00 90.50 184 ALA A C 1
ATOM 1397 O O . ALA A 1 184 ? 15.375 4.448 8.247 1.00 90.50 184 ALA A O 1
ATOM 1398 N N . THR A 1 185 ? 16.575 6.189 9.008 1.00 88.81 185 THR A N 1
ATOM 1399 C CA . THR A 1 185 ? 17.335 5.469 10.023 1.00 88.81 185 THR A CA 1
ATOM 1400 C C . THR A 1 185 ? 16.429 5.084 11.193 1.00 88.81 185 THR A C 1
ATOM 1402 O O . THR A 1 185 ? 15.323 5.610 11.349 1.00 88.81 185 THR A O 1
ATOM 1405 N N . ALA A 1 186 ? 16.920 4.220 12.085 1.00 81.38 186 ALA A N 1
ATOM 1406 C CA . ALA A 1 186 ? 16.201 3.852 13.308 1.00 81.38 186 ALA A CA 1
ATOM 1407 C C . ALA A 1 186 ? 15.810 5.068 14.175 1.00 81.38 186 ALA A C 1
ATOM 1409 O O . ALA A 1 186 ? 14.839 5.003 14.919 1.00 81.38 186 ALA A O 1
ATOM 1410 N N . MET A 1 187 ? 16.540 6.184 14.060 1.00 81.81 187 MET A N 1
ATOM 1411 C CA . MET A 1 187 ? 16.281 7.436 14.787 1.00 81.81 187 MET A CA 1
ATOM 1412 C C . MET A 1 187 ? 15.325 8.385 14.051 1.00 81.81 187 MET A C 1
ATOM 1414 O O . MET A 1 187 ? 15.210 9.557 14.415 1.00 81.81 187 MET A O 1
ATOM 1418 N N . GLY A 1 188 ? 14.673 7.916 12.983 1.00 83.69 188 GLY A N 1
ATOM 1419 C CA . GLY A 1 188 ? 13.731 8.707 12.193 1.00 83.69 188 GLY A CA 1
ATOM 1420 C C . GLY A 1 188 ? 14.391 9.818 11.369 1.00 83.69 188 GLY A C 1
ATOM 1421 O O . GLY A 1 188 ? 13.705 10.714 10.882 1.00 83.69 188 GLY A O 1
ATOM 1422 N N . ALA A 1 189 ? 15.719 9.805 11.223 1.00 87.50 189 ALA A N 1
ATOM 1423 C CA . ALA A 1 189 ? 16.422 10.724 10.332 1.00 87.50 189 ALA A CA 1
ATOM 1424 C C . ALA A 1 189 ? 16.454 10.149 8.915 1.00 87.50 189 ALA A C 1
ATOM 1426 O O . ALA A 1 189 ? 16.546 8.938 8.756 1.00 87.50 189 ALA A O 1
ATOM 1427 N N . LYS A 1 190 ? 16.419 11.004 7.892 1.00 88.81 190 LYS A N 1
ATOM 1428 C CA . LYS A 1 190 ? 16.587 10.587 6.495 1.00 88.81 190 LYS A CA 1
ATOM 1429 C C . LYS A 1 190 ? 17.911 9.831 6.312 1.00 88.81 190 LYS A C 1
ATOM 1431 O O . LYS A 1 190 ? 18.934 10.271 6.837 1.00 88.81 190 LYS A O 1
ATOM 1436 N N . CYS A 1 191 ? 17.885 8.700 5.610 1.00 87.00 191 CYS A N 1
ATOM 1437 C CA . CYS A 1 191 ? 19.099 7.961 5.267 1.00 87.00 191 CYS A CA 1
ATOM 1438 C C . CYS A 1 191 ? 19.962 8.749 4.273 1.00 87.00 191 CYS A C 1
ATOM 1440 O O . CYS A 1 191 ? 19.438 9.483 3.443 1.00 87.00 191 CYS A O 1
ATOM 1442 N N . GLN A 1 192 ? 21.284 8.565 4.329 1.00 85.31 192 GLN A N 1
ATOM 1443 C CA . GLN A 1 192 ? 22.241 9.307 3.492 1.00 85.31 192 GLN A CA 1
ATOM 1444 C C . GLN A 1 192 ? 22.078 9.062 1.984 1.00 85.31 192 GLN A C 1
ATOM 1446 O O . GLN A 1 192 ? 22.393 9.933 1.186 1.00 85.31 192 GLN A O 1
ATOM 1451 N N . TYR A 1 193 ? 21.576 7.885 1.608 1.00 83.12 193 TYR A N 1
ATOM 1452 C CA . TYR A 1 193 ? 21.333 7.501 0.219 1.00 83.12 193 TYR A CA 1
ATOM 1453 C C . TYR A 1 193 ? 20.009 8.054 -0.332 1.00 83.12 193 TYR A C 1
ATOM 1455 O O . TYR A 1 193 ? 19.777 8.007 -1.534 1.00 83.12 193 TYR A O 1
ATOM 1463 N N . VAL A 1 194 ? 19.155 8.632 0.520 1.00 81.31 194 VAL A N 1
ATOM 1464 C CA . VAL A 1 194 ? 17.985 9.390 0.069 1.00 81.31 194 VAL A CA 1
ATOM 1465 C C . VAL A 1 194 ? 18.423 10.827 -0.168 1.00 81.31 194 VAL A C 1
ATOM 1467 O O . VAL A 1 194 ? 18.784 11.534 0.781 1.00 81.31 194 VAL A O 1
ATOM 1470 N N . SER A 1 195 ? 18.349 11.267 -1.423 1.00 78.00 195 SER A N 1
ATOM 1471 C CA . SER A 1 195 ? 18.850 12.576 -1.840 1.00 78.00 195 SER A CA 1
ATOM 1472 C C . SER A 1 195 ? 18.387 13.719 -0.928 1.00 78.00 195 SER A C 1
ATOM 1474 O O . SER A 1 195 ? 17.227 13.815 -0.501 1.00 78.00 195 SER A O 1
ATOM 1476 N N . ALA A 1 196 ? 19.319 14.624 -0.617 1.00 65.75 196 ALA A N 1
ATOM 1477 C CA . ALA A 1 196 ? 19.073 15.800 0.207 1.00 65.75 196 ALA A CA 1
ATOM 1478 C C . ALA A 1 196 ? 17.982 16.711 -0.386 1.00 65.75 196 ALA A C 1
ATOM 1480 O O . ALA A 1 196 ? 17.155 17.215 0.379 1.00 65.75 196 ALA A O 1
ATOM 1481 N N . SER A 1 197 ? 17.970 16.865 -1.714 1.00 64.81 197 SER A N 1
ATOM 1482 C CA . SER A 1 197 ? 17.053 17.722 -2.474 1.00 64.81 197 SER A CA 1
ATOM 1483 C C . SER A 1 197 ? 15.712 17.062 -2.797 1.00 64.81 197 SER A C 1
ATOM 1485 O O . SER A 1 197 ? 14.782 17.764 -3.199 1.00 64.81 197 SER A O 1
ATOM 1487 N N . ASP A 1 198 ? 15.579 15.748 -2.596 1.00 74.06 198 ASP A N 1
ATOM 1488 C CA . ASP A 1 198 ? 14.358 15.029 -2.946 1.00 74.06 198 ASP A CA 1
ATOM 1489 C C . ASP A 1 198 ? 13.168 15.396 -2.043 1.00 74.06 198 ASP A C 1
ATOM 1491 O O . ASP A 1 198 ? 13.262 15.543 -0.814 1.00 74.06 198 ASP A O 1
ATOM 1495 N N . ARG A 1 199 ? 12.003 15.520 -2.679 1.00 79.19 199 ARG A N 1
ATOM 1496 C CA . ARG A 1 199 ? 10.729 15.855 -2.044 1.00 79.19 199 ARG A CA 1
ATOM 1497 C C . ARG A 1 199 ? 9.919 14.590 -1.794 1.00 79.19 199 ARG A C 1
ATOM 1499 O O . ARG A 1 199 ? 8.828 14.417 -2.324 1.00 79.19 199 ARG A O 1
ATOM 1506 N N . VAL A 1 200 ? 10.426 13.735 -0.913 1.00 90.94 200 VAL A N 1
ATOM 1507 C CA . VAL A 1 200 ? 9.637 12.616 -0.383 1.00 90.94 200 VAL A CA 1
ATOM 1508 C C . VAL A 1 200 ? 8.460 13.128 0.455 1.00 90.94 200 VAL A C 1
ATOM 1510 O O . VAL A 1 200 ? 8.572 14.140 1.171 1.00 90.94 200 VAL A O 1
ATOM 1513 N N . HIS A 1 201 ? 7.338 12.414 0.386 1.00 94.56 201 HIS A N 1
ATOM 1514 C CA . HIS A 1 201 ? 6.142 12.705 1.178 1.00 94.56 201 HIS A CA 1
ATOM 1515 C C . HIS A 1 201 ? 6.361 12.273 2.629 1.00 94.56 201 HIS A C 1
ATOM 1517 O O . HIS A 1 201 ? 6.182 13.067 3.557 1.00 94.56 201 HIS A O 1
ATOM 1523 N N . TYR A 1 202 ? 6.854 11.044 2.807 1.00 95.50 202 TYR A N 1
ATOM 1524 C CA . TYR A 1 202 ? 7.086 10.428 4.109 1.00 95.50 202 TYR A CA 1
ATOM 1525 C C . TYR A 1 202 ? 8.407 9.665 4.130 1.00 95.50 202 TYR A C 1
ATOM 1527 O O . TYR A 1 202 ? 8.895 9.204 3.097 1.00 95.50 202 TYR A O 1
ATOM 1535 N N . LEU A 1 203 ? 8.960 9.508 5.330 1.00 94.25 203 LEU A N 1
ATOM 1536 C CA . LEU A 1 203 ? 10.073 8.607 5.583 1.00 94.25 203 LEU A CA 1
ATOM 1537 C C . LEU A 1 203 ? 9.602 7.422 6.425 1.00 94.25 203 LEU A C 1
ATOM 1539 O O . LEU A 1 203 ? 8.952 7.610 7.452 1.00 94.25 203 LEU A O 1
ATOM 1543 N N . PHE A 1 204 ? 9.966 6.212 6.022 1.00 93.31 204 PHE A N 1
ATOM 1544 C CA . PHE A 1 204 ? 9.711 4.981 6.775 1.00 93.31 204 PHE A CA 1
ATOM 1545 C C . PHE A 1 204 ? 11.031 4.254 7.045 1.00 93.31 204 PHE A C 1
ATOM 1547 O O . PHE A 1 204 ? 12.014 4.527 6.358 1.00 93.31 204 PHE A O 1
ATOM 1554 N N . PRO A 1 205 ? 11.103 3.349 8.039 1.00 91.00 205 PRO A N 1
ATOM 1555 C CA . PRO A 1 205 ? 12.333 2.619 8.334 1.00 91.00 205 PRO A CA 1
ATOM 1556 C C . PRO A 1 205 ? 12.922 1.947 7.085 1.00 91.00 205 PRO A C 1
ATOM 1558 O O . PRO A 1 205 ? 12.286 1.096 6.471 1.00 91.00 205 PRO A O 1
ATOM 1561 N N . GLY A 1 206 ? 14.141 2.345 6.717 1.00 85.94 206 GLY A N 1
ATOM 1562 C CA . GLY A 1 206 ? 14.857 1.821 5.552 1.00 85.94 206 GLY A CA 1
ATOM 1563 C C . GLY A 1 206 ? 15.686 0.579 5.843 1.00 85.94 206 GLY A C 1
ATOM 1564 O O . GLY A 1 206 ? 16.239 0.004 4.921 1.00 85.94 206 GLY A O 1
ATOM 1565 N N . ARG A 1 207 ? 15.785 0.170 7.112 1.00 82.69 207 ARG A N 1
ATOM 1566 C CA . ARG A 1 207 ? 16.445 -1.058 7.566 1.00 82.69 207 ARG A CA 1
ATOM 1567 C C . ARG A 1 207 ? 15.490 -1.798 8.492 1.00 82.69 207 ARG A C 1
ATOM 1569 O O . ARG A 1 207 ? 14.930 -1.189 9.406 1.00 82.69 207 ARG A O 1
ATOM 1576 N N . VAL A 1 208 ? 15.334 -3.102 8.293 1.00 70.81 208 VAL A N 1
ATOM 1577 C CA . VAL A 1 208 ? 14.545 -3.961 9.182 1.00 70.81 208 VAL A CA 1
ATOM 1578 C C . VAL A 1 208 ? 15.464 -5.029 9.758 1.00 70.81 208 VAL A C 1
ATOM 1580 O O . VAL A 1 208 ? 16.069 -5.791 9.016 1.00 70.81 208 VAL A O 1
ATOM 1583 N N . MET A 1 209 ? 15.566 -5.083 11.086 1.00 59.59 209 MET A N 1
ATOM 1584 C CA . MET A 1 209 ? 16.222 -6.200 11.765 1.00 59.59 209 MET A CA 1
ATOM 1585 C C . MET A 1 209 ? 15.226 -7.371 11.764 1.00 59.59 209 MET A C 1
ATOM 1587 O O . MET A 1 209 ? 14.189 -7.323 12.439 1.00 59.59 209 MET A O 1
ATOM 1591 N N . GLU A 1 210 ? 15.471 -8.393 10.946 1.00 53.88 210 GLU A N 1
ATOM 1592 C CA . GLU A 1 210 ? 14.868 -9.707 11.179 1.00 53.88 210 GLU A CA 1
ATOM 1593 C C . GLU A 1 210 ? 15.569 -10.301 12.406 1.00 53.88 210 GLU A C 1
ATOM 1595 O O . GLU A 1 210 ? 16.783 -10.171 12.556 1.00 53.88 210 GLU A O 1
ATOM 1600 N N . ASN A 1 211 ? 14.806 -10.837 13.360 1.00 43.19 211 ASN A N 1
ATOM 1601 C CA . ASN A 1 211 ? 15.411 -11.436 14.546 1.00 43.19 211 ASN A CA 1
ATOM 1602 C C . ASN A 1 211 ? 16.295 -12.610 14.095 1.00 43.19 211 ASN A C 1
ATOM 1604 O O . ASN A 1 211 ? 15.868 -13.394 13.250 1.00 43.19 211 ASN A O 1
ATOM 1608 N N . GLU A 1 212 ? 17.461 -12.786 14.721 1.00 36.28 212 GLU A N 1
ATOM 1609 C CA . GLU A 1 212 ? 18.476 -13.829 14.448 1.00 36.28 212 GLU A CA 1
ATOM 1610 C C . GLU A 1 212 ? 17.944 -15.284 14.416 1.00 36.28 212 GLU A C 1
ATOM 1612 O O . GLU A 1 212 ? 18.664 -16.208 14.060 1.00 36.28 212 GLU A O 1
ATOM 1617 N N . LYS A 1 213 ? 16.673 -15.519 14.763 1.00 35.69 213 LYS A N 1
ATOM 1618 C CA . LYS A 1 213 ? 16.029 -16.842 14.772 1.00 35.69 213 LYS A CA 1
ATOM 1619 C C . LYS A 1 213 ? 15.465 -17.293 13.419 1.00 35.69 213 LYS A C 1
ATOM 1621 O O . LYS A 1 213 ? 15.110 -18.461 13.293 1.00 35.69 213 LYS A O 1
ATOM 1626 N N . ASP A 1 214 ? 15.377 -16.418 12.417 1.00 40.88 214 ASP A N 1
ATOM 1627 C CA . ASP A 1 214 ? 14.902 -16.802 11.076 1.00 40.88 214 ASP A CA 1
ATOM 1628 C C . ASP A 1 214 ? 16.031 -17.257 10.128 1.00 40.88 214 ASP A C 1
ATOM 1630 O O . ASP A 1 214 ? 15.755 -17.943 9.141 1.00 40.88 214 ASP A O 1
ATOM 1634 N N . GLU A 1 215 ? 17.304 -17.004 10.465 1.00 39.81 215 GLU A N 1
ATOM 1635 C CA . GLU A 1 215 ? 18.449 -17.524 9.695 1.00 39.81 215 GLU A CA 1
ATOM 1636 C C . GLU A 1 215 ? 18.559 -19.056 9.763 1.00 39.81 215 GLU A C 1
ATOM 1638 O O . GLU A 1 215 ? 18.985 -19.691 8.798 1.00 39.81 215 GLU A O 1
ATOM 1643 N N . GLU A 1 216 ? 18.096 -19.679 10.852 1.00 32.88 216 GLU A N 1
ATOM 1644 C CA . GLU A 1 216 ? 18.152 -21.137 11.015 1.00 32.88 216 GLU A CA 1
ATOM 1645 C C . GLU A 1 216 ? 17.151 -21.871 10.101 1.00 32.88 216 GLU A C 1
ATOM 1647 O O . GLU A 1 216 ? 17.386 -23.012 9.706 1.00 32.88 216 GLU A O 1
ATOM 1652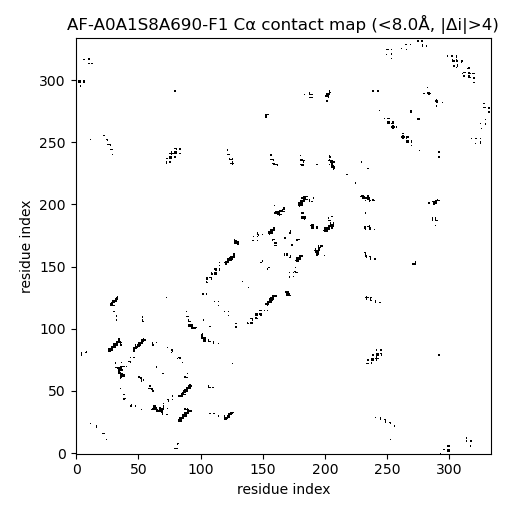 N N . THR A 1 217 ? 16.065 -21.206 9.671 1.00 36.12 217 THR A N 1
ATOM 1653 C CA . THR A 1 217 ? 15.108 -21.795 8.708 1.00 36.12 217 THR A CA 1
ATOM 1654 C C . THR A 1 217 ? 15.540 -21.584 7.249 1.00 36.12 217 THR A C 1
ATOM 1656 O O . THR A 1 217 ? 15.121 -22.331 6.366 1.00 36.12 217 THR A O 1
ATOM 1659 N N . ALA A 1 218 ? 16.420 -20.612 6.984 1.00 39.44 218 ALA A N 1
ATOM 1660 C CA . ALA A 1 218 ? 16.998 -20.360 5.661 1.00 39.44 218 ALA A CA 1
ATOM 1661 C C . ALA A 1 218 ? 18.135 -21.339 5.296 1.00 39.44 218 ALA A C 1
ATOM 1663 O O . ALA A 1 218 ? 18.641 -21.310 4.175 1.00 39.44 218 ALA A O 1
ATOM 1664 N N . GLY A 1 219 ? 18.513 -22.244 6.208 1.00 30.80 219 GLY A N 1
ATOM 1665 C CA . GLY A 1 219 ? 19.551 -23.256 5.990 1.00 30.80 219 GLY A CA 1
ATOM 1666 C C . GLY A 1 219 ? 19.233 -24.305 4.914 1.00 30.80 219 GLY A C 1
ATOM 1667 O O . GLY A 1 219 ? 20.155 -24.965 4.442 1.00 30.80 219 GLY A O 1
ATOM 1668 N N . ASN A 1 220 ? 17.969 -24.433 4.483 1.00 34.16 220 ASN A N 1
ATOM 1669 C CA . ASN A 1 220 ? 17.538 -25.457 3.518 1.00 34.16 220 ASN A CA 1
ATOM 1670 C C . ASN A 1 220 ? 17.029 -24.917 2.168 1.00 34.16 220 ASN A C 1
ATOM 1672 O O . ASN A 1 220 ? 16.687 -25.714 1.295 1.00 34.16 220 ASN A O 1
ATOM 1676 N N . ALA A 1 221 ? 17.027 -23.599 1.947 1.00 37.94 221 ALA A N 1
ATOM 1677 C CA . ALA A 1 221 ? 16.820 -23.014 0.622 1.00 37.94 221 ALA A CA 1
ATOM 1678 C C . ALA A 1 221 ? 18.187 -22.598 0.066 1.00 37.94 221 ALA A C 1
ATOM 1680 O O . ALA A 1 221 ? 18.878 -21.766 0.647 1.00 37.94 221 ALA A O 1
ATOM 1681 N N . GLY A 1 222 ? 18.615 -23.247 -1.018 1.00 32.91 222 GLY A N 1
ATOM 1682 C CA . GLY A 1 222 ? 19.958 -23.124 -1.582 1.00 32.91 222 GLY A CA 1
ATOM 1683 C C . GLY A 1 222 ? 20.493 -21.688 -1.636 1.00 32.91 222 GLY A C 1
ATOM 1684 O O . GLY A 1 222 ? 19.838 -20.787 -2.143 1.00 32.91 222 GLY A O 1
ATOM 1685 N N . LYS A 1 223 ? 21.707 -21.513 -1.097 1.00 37.56 223 LYS A N 1
ATOM 1686 C CA . LYS A 1 223 ? 22.666 -20.414 -1.315 1.00 37.56 223 LYS A CA 1
ATOM 1687 C C . LYS A 1 223 ? 22.145 -19.223 -2.152 1.00 37.56 223 LYS A C 1
ATOM 1689 O O . LYS A 1 223 ? 22.495 -19.137 -3.323 1.00 37.56 223 LYS A O 1
ATOM 1694 N N . SER A 1 224 ? 21.401 -18.278 -1.561 1.00 35.97 224 SER A N 1
ATOM 1695 C CA . SER A 1 224 ? 21.284 -16.919 -2.139 1.00 35.97 224 SER A CA 1
ATOM 1696 C C . SER A 1 224 ? 20.757 -15.804 -1.212 1.00 35.97 224 SER A C 1
ATOM 1698 O O . SER A 1 224 ? 20.275 -14.794 -1.712 1.00 35.97 224 SER A O 1
ATOM 1700 N N . PHE A 1 225 ? 20.847 -15.932 0.118 1.00 41.19 225 PHE A N 1
ATOM 1701 C CA . PHE A 1 225 ? 20.481 -14.835 1.044 1.00 41.19 225 PHE A CA 1
ATOM 1702 C C . PHE A 1 225 ? 21.628 -14.344 1.935 1.00 41.19 225 PHE A C 1
ATOM 1704 O O . PHE A 1 225 ? 21.439 -13.447 2.751 1.00 41.19 225 PHE A O 1
ATOM 1711 N N . LYS A 1 226 ? 22.839 -14.887 1.769 1.00 32.62 226 LYS A N 1
ATOM 1712 C CA . LYS A 1 226 ? 24.022 -14.333 2.429 1.00 32.62 226 LYS A CA 1
ATOM 1713 C C . LYS A 1 226 ? 24.517 -13.145 1.610 1.00 32.62 226 LYS A C 1
ATOM 1715 O O . LYS A 1 226 ? 24.963 -13.346 0.487 1.00 32.62 226 LYS A O 1
ATOM 1720 N N . ASP A 1 227 ? 24.455 -11.963 2.218 1.00 32.47 227 ASP A N 1
ATOM 1721 C CA . ASP A 1 227 ? 25.258 -10.772 1.894 1.00 32.47 227 ASP A CA 1
ATOM 1722 C C . ASP A 1 227 ? 24.594 -9.584 1.171 1.00 32.47 227 ASP A C 1
ATOM 1724 O O . ASP A 1 227 ? 25.228 -8.875 0.394 1.00 32.47 227 ASP A O 1
ATOM 1728 N N . ARG A 1 228 ? 23.334 -9.268 1.491 1.00 39.03 228 ARG A N 1
ATOM 1729 C CA . ARG A 1 228 ? 22.878 -7.870 1.432 1.00 39.03 228 ARG A CA 1
ATOM 1730 C C . ARG A 1 228 ? 22.078 -7.560 2.683 1.00 39.03 228 ARG A C 1
ATOM 1732 O O . ARG A 1 228 ? 20.975 -8.065 2.851 1.00 39.03 228 ARG A O 1
ATOM 1739 N N . SER A 1 229 ? 22.615 -6.705 3.547 1.00 42.25 229 SER A N 1
ATOM 1740 C CA . SER A 1 229 ? 21.790 -5.856 4.400 1.00 42.25 229 SER A CA 1
ATOM 1741 C C . SER A 1 229 ? 20.801 -5.136 3.480 1.00 42.25 229 SER A C 1
ATOM 1743 O O . SER A 1 229 ? 21.173 -4.188 2.789 1.00 42.25 229 SER A O 1
ATOM 1745 N N . VAL A 1 230 ? 19.585 -5.674 3.356 1.00 60.00 230 VAL A N 1
ATOM 1746 C CA . VAL A 1 230 ? 18.550 -5.118 2.483 1.00 60.00 230 VAL A CA 1
ATOM 1747 C C . VAL A 1 230 ? 18.128 -3.818 3.149 1.00 60.00 230 VAL A C 1
ATOM 1749 O O . VAL A 1 230 ? 17.430 -3.811 4.158 1.00 60.00 230 VAL A O 1
ATOM 1752 N N . GLU A 1 231 ? 18.677 -2.722 2.650 1.00 71.12 231 GLU A N 1
ATOM 1753 C CA . GLU A 1 231 ? 18.388 -1.371 3.086 1.00 71.12 231 GLU A CA 1
ATOM 1754 C C . GLU A 1 231 ? 17.940 -0.568 1.889 1.00 71.12 231 GLU A C 1
ATOM 1756 O O . GLU A 1 231 ? 18.479 -0.733 0.797 1.00 71.12 231 GLU A O 1
ATOM 1761 N N . GLY A 1 232 ? 16.953 0.290 2.098 1.00 88.19 232 GLY A N 1
ATOM 1762 C CA . GLY A 1 232 ? 16.493 1.167 1.043 1.00 88.19 232 GLY A CA 1
ATOM 1763 C C . GLY A 1 232 ? 15.057 1.619 1.201 1.00 88.19 232 GLY A C 1
ATOM 1764 O O . GLY A 1 232 ? 14.276 1.141 2.033 1.00 88.19 232 GLY A O 1
ATOM 1765 N N . SER A 1 233 ? 14.705 2.551 0.337 1.00 91.56 233 SER A N 1
ATOM 1766 C CA . SER A 1 233 ? 13.386 3.145 0.221 1.00 91.56 233 SER A CA 1
ATOM 1767 C C . SER A 1 233 ? 12.352 2.145 -0.303 1.00 91.56 233 SER A C 1
ATOM 1769 O O . SER A 1 233 ? 11.160 2.304 -0.041 1.00 91.56 233 SER A O 1
ATOM 1771 N N . SER A 1 234 ? 12.783 1.044 -0.929 1.00 92.88 234 SER A N 1
ATOM 1772 C CA . SER A 1 234 ? 11.934 -0.112 -1.252 1.00 92.88 234 SER A CA 1
ATOM 1773 C C . SER A 1 234 ? 11.274 -0.715 -0.002 1.00 92.88 234 SER A C 1
ATOM 1775 O O . SER A 1 234 ? 10.057 -0.905 0.033 1.00 92.88 234 SER A O 1
ATOM 1777 N N . LEU A 1 235 ? 12.040 -0.944 1.072 1.00 93.62 235 LEU A N 1
ATOM 1778 C CA . LEU A 1 235 ? 11.515 -1.492 2.332 1.00 93.62 235 LEU A CA 1
ATOM 1779 C C . LEU A 1 235 ? 10.571 -0.495 3.001 1.00 93.62 235 LEU A C 1
ATOM 1781 O O . LEU A 1 235 ? 9.489 -0.857 3.463 1.00 93.62 235 LEU A O 1
ATOM 1785 N N . ALA A 1 236 ? 10.976 0.775 3.008 1.00 94.50 236 ALA A N 1
ATOM 1786 C CA . ALA A 1 236 ? 10.187 1.882 3.525 1.00 94.50 236 ALA A CA 1
ATOM 1787 C C . ALA A 1 236 ? 8.812 1.959 2.823 1.00 94.50 236 ALA A C 1
ATOM 1789 O O . ALA A 1 236 ? 7.780 2.099 3.483 1.00 94.50 236 ALA A O 1
ATOM 1790 N N . THR A 1 237 ? 8.785 1.772 1.500 1.00 97.31 237 THR A N 1
ATOM 1791 C CA . THR A 1 237 ? 7.570 1.753 0.664 1.00 97.31 237 THR A CA 1
ATOM 1792 C C . THR A 1 237 ? 6.644 0.588 1.012 1.00 97.31 237 THR A C 1
ATOM 1794 O O . THR A 1 237 ? 5.433 0.785 1.160 1.00 97.31 237 THR A O 1
ATOM 1797 N N . ALA A 1 238 ? 7.193 -0.612 1.218 1.00 97.00 238 ALA A N 1
ATOM 1798 C CA . ALA A 1 238 ? 6.420 -1.776 1.651 1.00 97.00 238 ALA A CA 1
ATOM 1799 C C . ALA A 1 238 ? 5.793 -1.560 3.041 1.00 97.00 238 ALA A C 1
ATOM 1801 O O . ALA A 1 238 ? 4.606 -1.826 3.240 1.00 97.00 238 ALA A O 1
ATOM 1802 N N . LEU A 1 239 ? 6.551 -0.998 3.992 1.00 95.62 239 LEU A N 1
ATOM 1803 C CA . LEU A 1 239 ? 6.039 -0.662 5.326 1.00 95.62 239 LEU A CA 1
ATOM 1804 C C . LEU A 1 239 ? 4.926 0.396 5.270 1.00 95.62 239 LEU A C 1
ATOM 1806 O O . LEU A 1 239 ? 3.915 0.252 5.960 1.00 95.62 239 LEU A O 1
ATOM 1810 N N . ALA A 1 240 ? 5.081 1.426 4.433 1.00 97.25 240 ALA A N 1
ATOM 1811 C CA . ALA A 1 240 ? 4.057 2.447 4.213 1.00 97.25 240 ALA A CA 1
ATOM 1812 C C . ALA A 1 240 ? 2.770 1.846 3.629 1.00 97.25 240 ALA A C 1
ATOM 1814 O O . ALA A 1 240 ? 1.675 2.120 4.123 1.00 97.25 240 ALA A O 1
ATOM 1815 N N . SER A 1 241 ? 2.912 0.963 2.637 1.00 98.50 241 SER A N 1
ATOM 1816 C CA . SER A 1 241 ? 1.794 0.265 1.991 1.00 98.50 241 SER A CA 1
ATOM 1817 C C . SER A 1 241 ? 1.047 -0.636 2.981 1.00 98.50 241 SER A C 1
ATOM 1819 O O . SER A 1 241 ? -0.183 -0.620 3.036 1.00 98.50 241 SER A O 1
ATOM 1821 N N . GLY A 1 242 ? 1.781 -1.373 3.821 1.00 97.00 242 GLY A N 1
ATOM 1822 C CA . GLY A 1 242 ? 1.201 -2.179 4.896 1.00 97.00 242 GLY A CA 1
ATOM 1823 C C . GLY A 1 242 ? 0.461 -1.332 5.934 1.00 97.00 242 GLY A C 1
ATOM 1824 O O . GLY A 1 242 ? -0.659 -1.673 6.314 1.00 97.00 242 GLY A O 1
ATOM 1825 N N . LEU A 1 243 ? 1.030 -0.195 6.353 1.00 96.06 243 LEU A N 1
ATOM 1826 C CA . LEU A 1 243 ? 0.371 0.714 7.297 1.00 96.06 243 LEU A CA 1
ATOM 1827 C C . LEU A 1 243 ? -0.912 1.314 6.703 1.00 96.06 243 LEU A C 1
ATOM 1829 O O . LEU A 1 243 ? -1.930 1.373 7.390 1.00 96.06 243 LEU A O 1
ATOM 1833 N N . ALA A 1 244 ? -0.893 1.711 5.429 1.00 97.75 244 ALA A N 1
ATOM 1834 C CA . ALA A 1 244 ? -2.089 2.181 4.737 1.00 97.75 244 ALA A CA 1
ATOM 1835 C C . ALA A 1 244 ? -3.181 1.103 4.713 1.00 97.75 244 ALA A C 1
ATOM 1837 O O . ALA A 1 244 ? -4.329 1.385 5.057 1.00 97.75 244 ALA A O 1
ATOM 1838 N N . GLY A 1 245 ? -2.819 -0.141 4.377 1.00 97.56 245 GLY A N 1
ATOM 1839 C CA . GLY A 1 245 ? -3.759 -1.264 4.349 1.00 97.56 245 GLY A CA 1
ATOM 1840 C C . GLY A 1 245 ? -4.376 -1.548 5.715 1.00 97.56 245 GLY A C 1
ATOM 1841 O O . GLY A 1 245 ? -5.588 -1.722 5.828 1.00 97.56 245 GLY A O 1
ATOM 1842 N N . LEU A 1 246 ? -3.560 -1.491 6.764 1.00 95.31 246 LEU A N 1
ATOM 1843 C CA . LEU A 1 246 ? -4.002 -1.615 8.146 1.00 95.31 246 LEU A CA 1
ATOM 1844 C C . LEU A 1 246 ? -4.987 -0.505 8.552 1.00 95.31 246 LEU A C 1
ATOM 1846 O O . LEU A 1 246 ? -6.016 -0.799 9.160 1.00 95.31 246 LEU A O 1
ATOM 1850 N N . ILE A 1 247 ? -4.701 0.757 8.220 1.00 95.50 247 ILE A N 1
ATOM 1851 C CA . ILE A 1 247 ? -5.596 1.886 8.524 1.00 95.50 247 ILE A CA 1
ATOM 1852 C C . ILE A 1 247 ? -6.924 1.731 7.777 1.00 95.50 247 ILE A C 1
ATOM 1854 O O . ILE A 1 247 ? -7.981 1.861 8.394 1.00 95.50 247 ILE A O 1
ATOM 1858 N N . LEU A 1 248 ? -6.892 1.384 6.484 1.00 96.88 248 LEU A N 1
ATOM 1859 C CA . LEU A 1 248 ? -8.105 1.116 5.705 1.00 96.88 248 LEU A CA 1
ATOM 1860 C C . LEU A 1 248 ? -8.927 -0.028 6.302 1.00 96.88 248 LEU A C 1
ATOM 1862 O O . LEU A 1 248 ? -10.146 0.094 6.421 1.00 96.88 248 LEU A O 1
ATOM 1866 N N . TYR A 1 249 ? -8.271 -1.116 6.710 1.00 95.38 249 TYR A N 1
ATOM 1867 C CA . TYR A 1 249 ? -8.925 -2.233 7.384 1.00 95.38 249 TYR A CA 1
ATOM 1868 C C . TYR A 1 249 ? -9.615 -1.777 8.674 1.00 95.38 249 TYR A C 1
ATOM 1870 O O . TYR A 1 249 ? -10.797 -2.056 8.857 1.00 95.38 249 TYR A O 1
ATOM 1878 N N . MET A 1 250 ? -8.925 -1.020 9.536 1.00 92.94 250 MET A N 1
ATOM 1879 C CA . MET A 1 250 ? -9.515 -0.496 10.774 1.00 92.94 250 MET A CA 1
ATOM 1880 C C . MET A 1 250 ? -10.703 0.433 10.501 1.00 92.94 250 MET A C 1
ATOM 1882 O O . MET A 1 250 ? -11.726 0.321 11.176 1.00 92.94 250 MET A O 1
ATOM 1886 N N . PHE A 1 251 ? -10.604 1.314 9.502 1.00 95.00 251 PHE A N 1
ATOM 1887 C CA . PHE A 1 251 ? -11.686 2.231 9.138 1.00 95.00 251 PHE A CA 1
ATOM 1888 C C . PHE A 1 251 ? -12.918 1.480 8.638 1.00 95.00 251 PHE A C 1
ATOM 1890 O O . PHE A 1 251 ? -14.013 1.742 9.131 1.00 95.00 251 PHE A O 1
ATOM 1897 N N . ARG A 1 252 ? -12.744 0.513 7.727 1.00 93.62 252 ARG A N 1
ATOM 1898 C CA . ARG A 1 252 ? -13.849 -0.312 7.212 1.00 93.62 252 ARG A CA 1
ATOM 1899 C C . ARG A 1 252 ? -14.445 -1.205 8.298 1.00 93.62 252 ARG A C 1
ATOM 1901 O O . ARG A 1 252 ? -15.657 -1.335 8.396 1.00 93.62 252 ARG A O 1
ATOM 1908 N N . LEU A 1 253 ? -13.613 -1.800 9.150 1.00 90.62 253 LEU A N 1
ATOM 1909 C CA . LEU A 1 253 ? -14.086 -2.679 10.218 1.00 90.62 253 LEU A CA 1
ATOM 1910 C C . LEU A 1 253 ? -14.881 -1.903 11.276 1.00 90.62 253 LEU A C 1
ATOM 1912 O O . LEU A 1 253 ? -15.910 -2.378 11.752 1.00 90.62 253 LEU A O 1
ATOM 1916 N N . THR A 1 254 ? -14.416 -0.704 11.626 1.00 90.56 254 THR A N 1
ATOM 1917 C CA . THR A 1 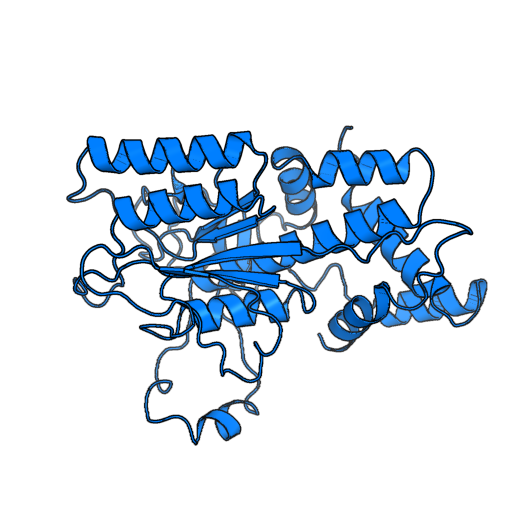254 ? -15.099 0.184 12.576 1.00 90.56 254 THR A CA 1
ATOM 1918 C C . THR A 1 254 ? -16.382 0.748 11.971 1.00 90.56 254 THR A C 1
ATOM 1920 O O . THR A 1 254 ? -17.403 0.796 12.653 1.00 90.56 254 THR A O 1
ATOM 1923 N N . SER A 1 255 ? -16.388 1.122 10.686 1.00 91.25 255 SER A N 1
ATOM 1924 C CA . SER A 1 255 ? -17.596 1.643 10.033 1.00 91.25 255 SER A CA 1
ATOM 1925 C C . SER A 1 255 ? -18.714 0.603 9.906 1.00 91.25 255 SER A C 1
ATOM 1927 O O . SER A 1 255 ? -19.877 0.987 9.887 1.00 91.25 255 SER A O 1
ATOM 1929 N N . LEU A 1 256 ? -18.390 -0.697 9.898 1.00 87.38 256 LEU A N 1
ATOM 1930 C CA . LEU A 1 256 ? -19.381 -1.779 9.974 1.00 87.38 256 LEU A CA 1
ATOM 1931 C C . LEU A 1 256 ? -20.006 -1.954 11.366 1.00 87.38 256 LEU A C 1
ATOM 1933 O O . LEU A 1 256 ? -21.087 -2.527 11.479 1.00 87.38 256 LEU A O 1
ATOM 1937 N N . LYS A 1 257 ? -19.321 -1.527 12.432 1.00 80.62 257 LYS A N 1
ATOM 1938 C CA . LYS A 1 257 ? -19.738 -1.771 13.822 1.00 80.62 257 LYS A CA 1
ATOM 1939 C C . LYS A 1 257 ? -20.245 -0.525 14.551 1.00 80.62 257 LYS A C 1
ATOM 1941 O O . LYS A 1 257 ? -20.869 -0.657 15.603 1.00 80.62 257 LYS A O 1
ATOM 1946 N N . CYS A 1 258 ? -19.959 0.666 14.038 1.00 79.62 258 CYS A N 1
ATOM 1947 C CA . CYS A 1 258 ? -20.460 1.928 14.568 1.00 79.62 258 CYS A CA 1
ATOM 1948 C C . CYS A 1 258 ? -21.569 2.470 13.659 1.00 79.62 258 CYS A C 1
ATOM 1950 O O . CYS A 1 258 ? -21.456 2.408 12.442 1.00 79.62 258 CYS A O 1
ATOM 1952 N N . GLU A 1 259 ? -22.614 3.064 14.234 1.00 74.62 259 GLU A N 1
ATOM 1953 C CA . GLU A 1 259 ? -23.664 3.749 13.470 1.00 74.62 259 GLU A CA 1
ATOM 1954 C C . GLU A 1 259 ? -23.462 5.276 13.465 1.00 74.62 259 GLU A C 1
ATOM 1956 O O . GLU A 1 259 ? -22.732 5.851 14.281 1.00 74.62 259 GLU A O 1
ATOM 1961 N N . GLY A 1 260 ? -24.131 5.959 12.533 1.00 80.75 260 GLY A N 1
ATOM 1962 C CA . GLY A 1 260 ? -24.210 7.419 12.489 1.00 80.75 260 GLY A CA 1
ATOM 1963 C C . GLY A 1 260 ? -22.993 8.111 11.866 1.00 80.75 260 GLY A C 1
ATOM 1964 O O . GLY A 1 260 ? -22.335 7.589 10.968 1.00 80.75 260 GLY A O 1
ATOM 1965 N N . ASN A 1 261 ? -22.711 9.334 12.328 1.00 86.81 261 ASN A N 1
ATOM 1966 C CA . ASN A 1 261 ? -21.748 10.246 11.698 1.00 86.81 261 ASN A CA 1
ATOM 1967 C C . ASN A 1 261 ? -20.345 9.617 11.564 1.00 86.81 261 ASN A C 1
ATOM 1969 O O . ASN A 1 261 ? -19.728 9.708 10.508 1.00 86.81 261 ASN A O 1
ATOM 1973 N N . ILE A 1 262 ? -19.867 8.899 12.588 1.00 89.69 262 ILE A N 1
ATOM 1974 C CA . ILE A 1 262 ? -18.513 8.326 12.589 1.00 89.69 262 ILE A CA 1
ATOM 1975 C C . ILE A 1 262 ? -18.274 7.341 11.435 1.00 89.69 262 ILE A C 1
ATOM 1977 O O . ILE A 1 262 ? -17.252 7.447 10.761 1.00 89.69 262 ILE A O 1
ATOM 1981 N N . ALA A 1 263 ? -19.221 6.441 11.157 1.00 91.38 263 ALA A N 1
ATOM 1982 C CA . ALA A 1 263 ? -19.091 5.461 10.082 1.00 91.38 263 ALA A CA 1
ATOM 1983 C C . ALA A 1 263 ? -19.023 6.139 8.710 1.00 91.38 263 ALA A C 1
ATOM 1985 O O . ALA A 1 263 ? -18.149 5.822 7.901 1.00 91.38 263 ALA A O 1
ATOM 1986 N N . THR A 1 264 ? -19.874 7.144 8.481 1.00 93.00 264 THR A N 1
ATOM 1987 C CA . THR A 1 264 ? -19.849 7.958 7.260 1.00 93.00 264 THR A CA 1
ATOM 1988 C C . THR A 1 264 ? -18.507 8.666 7.087 1.00 93.00 264 THR A C 1
ATOM 1990 O O . THR A 1 264 ? -17.931 8.625 6.001 1.00 93.00 264 THR A O 1
ATOM 1993 N N . ARG A 1 265 ? -17.954 9.261 8.155 1.00 94.94 265 ARG A N 1
ATOM 1994 C CA . ARG A 1 265 ? -16.640 9.928 8.097 1.00 94.94 265 ARG A CA 1
ATOM 1995 C C . ARG A 1 265 ? -15.515 8.962 7.752 1.00 94.94 265 ARG A C 1
ATOM 1997 O O . ARG A 1 265 ? -14.696 9.282 6.894 1.00 94.94 265 ARG A O 1
ATOM 2004 N N . LEU A 1 266 ? -15.488 7.794 8.393 1.00 95.56 266 LEU A N 1
ATOM 2005 C CA . LEU A 1 266 ? -14.489 6.759 8.123 1.00 95.56 266 LEU A CA 1
ATOM 2006 C C . LEU A 1 266 ? -14.550 6.302 6.666 1.00 95.56 266 LEU A C 1
ATOM 2008 O O . LEU A 1 266 ? -13.514 6.238 6.013 1.00 95.56 266 LEU A O 1
ATOM 2012 N N . ASN A 1 267 ? -15.752 6.072 6.131 1.00 94.25 267 ASN A N 1
ATOM 2013 C CA . ASN A 1 267 ? -15.933 5.669 4.737 1.00 94.25 267 ASN A CA 1
ATOM 2014 C C . ASN A 1 267 ? -15.516 6.770 3.748 1.00 94.25 267 ASN A C 1
ATOM 2016 O O . ASN A 1 267 ? -14.877 6.469 2.744 1.00 94.25 267 ASN A O 1
ATOM 2020 N N . ILE A 1 268 ? -15.827 8.041 4.023 1.00 95.25 268 ILE A N 1
ATOM 2021 C CA . ILE A 1 268 ? -15.397 9.168 3.177 1.00 95.25 268 ILE A CA 1
ATOM 2022 C C . ILE A 1 268 ? -13.867 9.272 3.144 1.00 95.25 268 ILE A C 1
ATOM 2024 O O . ILE A 1 268 ? -13.282 9.451 2.079 1.00 95.25 268 ILE A O 1
ATOM 2028 N N . ILE A 1 269 ? -13.212 9.169 4.303 1.00 96.69 269 ILE A N 1
ATOM 2029 C CA . ILE A 1 269 ? -11.752 9.292 4.401 1.00 96.69 269 ILE A CA 1
ATOM 2030 C C . ILE A 1 269 ? -11.069 8.080 3.762 1.00 96.69 269 ILE A C 1
ATOM 2032 O O . ILE A 1 269 ? -10.158 8.258 2.961 1.00 96.69 269 ILE A O 1
ATOM 2036 N N . ALA A 1 270 ? -11.543 6.863 4.047 1.00 95.69 270 ALA A N 1
ATOM 2037 C CA . ALA A 1 270 ? -10.979 5.622 3.515 1.00 95.69 270 ALA A CA 1
ATOM 2038 C C . ALA A 1 270 ? -11.021 5.533 1.979 1.00 95.69 270 ALA A C 1
ATOM 2040 O O . ALA A 1 270 ? -10.202 4.831 1.394 1.00 95.69 270 ALA A O 1
ATOM 2041 N N . ASN A 1 271 ? -11.959 6.227 1.329 1.00 94.88 271 ASN A N 1
ATOM 2042 C CA . ASN A 1 271 ? -12.107 6.242 -0.129 1.00 94.88 271 ASN A CA 1
ATOM 2043 C C . ASN A 1 271 ? -11.522 7.509 -0.783 1.00 94.88 271 ASN A C 1
ATOM 2045 O O . ASN A 1 271 ? -11.836 7.806 -1.932 1.00 94.88 271 ASN A O 1
ATOM 2049 N N . SER A 1 272 ? -10.701 8.283 -0.064 1.00 95.62 272 SER A N 1
ATOM 2050 C CA . SER A 1 272 ? -10.118 9.529 -0.568 1.00 95.62 272 SER A CA 1
ATOM 2051 C C . SER A 1 272 ? -8.608 9.578 -0.305 1.00 95.62 272 SER A C 1
ATOM 2053 O O . SER A 1 272 ? -8.200 9.855 0.828 1.00 95.62 272 SER A O 1
ATOM 2055 N N . PRO A 1 273 ? -7.757 9.370 -1.332 1.00 95.31 273 PRO A N 1
ATOM 2056 C CA . PRO A 1 273 ? -6.306 9.423 -1.180 1.00 95.31 273 PRO A CA 1
ATOM 2057 C C . PRO A 1 273 ? -5.792 10.709 -0.512 1.00 95.31 273 PRO A C 1
ATOM 2059 O O . PRO A 1 273 ? -5.075 10.585 0.480 1.00 95.31 273 PRO A O 1
ATOM 2062 N N . PRO A 1 274 ? -6.247 11.925 -0.890 1.00 95.81 274 PRO A N 1
ATOM 2063 C CA . PRO A 1 274 ? -5.799 13.151 -0.222 1.00 95.81 274 PRO A CA 1
ATOM 2064 C C . PRO A 1 274 ? -6.160 13.218 1.270 1.00 95.81 274 PRO A C 1
ATOM 2066 O O . PRO A 1 274 ? -5.483 13.885 2.052 1.00 95.81 274 PRO A O 1
ATOM 2069 N N . LYS A 1 275 ? -7.240 12.552 1.700 1.00 96.88 275 LYS A N 1
ATOM 2070 C CA . LYS A 1 275 ? -7.610 12.485 3.123 1.00 96.88 275 LYS A CA 1
ATOM 2071 C C . LYS A 1 275 ? -6.820 11.412 3.860 1.00 96.88 275 LYS A C 1
ATOM 2073 O O . LYS A 1 275 ? -6.472 11.613 5.017 1.00 96.88 275 LYS A O 1
ATOM 2078 N N . MET A 1 276 ? -6.498 10.304 3.199 1.00 97.12 276 MET A N 1
ATOM 2079 C CA . MET A 1 276 ? -5.573 9.307 3.738 1.00 97.12 276 MET A CA 1
ATOM 2080 C C . MET A 1 276 ? -4.159 9.884 3.906 1.00 97.12 276 MET A C 1
ATOM 2082 O O . MET A 1 276 ? -3.516 9.609 4.915 1.00 97.12 276 MET A O 1
ATOM 2086 N N . GLU A 1 277 ? -3.705 10.763 3.009 1.00 96.00 277 GLU A N 1
ATOM 2087 C CA . GLU A 1 277 ? -2.469 11.537 3.199 1.00 96.00 277 GLU A CA 1
ATOM 2088 C C . GLU A 1 277 ? -2.548 12.451 4.436 1.00 96.00 277 GLU A C 1
ATOM 2090 O O . GLU A 1 277 ? -1.612 12.491 5.230 1.00 96.00 277 GLU A O 1
ATOM 2095 N N . GLN A 1 278 ? -3.694 13.094 4.701 1.00 96.50 278 GLN A N 1
ATOM 2096 C CA . GLN A 1 278 ? -3.892 13.850 5.951 1.00 96.50 278 GLN A CA 1
ATOM 2097 C C . GLN A 1 278 ? -3.842 12.958 7.202 1.00 96.50 278 GLN A C 1
ATOM 2099 O O . GLN A 1 278 ? -3.374 13.398 8.253 1.00 96.50 278 GLN A O 1
ATOM 2104 N N . VAL A 1 279 ? -4.281 11.696 7.110 1.00 95.62 279 VAL A N 1
ATOM 2105 C CA . VAL A 1 279 ? -4.086 10.724 8.198 1.00 95.62 279 VAL A CA 1
ATOM 2106 C C . VAL A 1 279 ? -2.592 10.463 8.400 1.00 95.62 279 VAL A C 1
ATOM 2108 O O . VAL A 1 279 ? -2.112 10.538 9.529 1.00 95.62 279 VAL A O 1
ATOM 2111 N N . PHE A 1 280 ? -1.832 10.219 7.330 1.00 94.62 280 PHE A N 1
ATOM 2112 C CA . PHE A 1 280 ? -0.380 10.022 7.413 1.00 94.62 280 PHE A CA 1
ATOM 2113 C C . PHE A 1 280 ? 0.353 11.264 7.943 1.00 94.62 280 PHE A C 1
ATOM 2115 O O . PHE A 1 280 ? 1.304 11.137 8.717 1.00 94.62 280 PHE A O 1
ATOM 2122 N N . ASP A 1 281 ? -0.115 12.465 7.607 1.00 94.50 281 ASP A N 1
ATOM 2123 C CA . ASP A 1 281 ? 0.429 13.728 8.107 1.00 94.50 281 ASP A CA 1
ATOM 2124 C C . ASP A 1 281 ? 0.306 13.884 9.622 1.00 94.50 281 ASP A C 1
ATOM 2126 O O . ASP A 1 281 ? 1.134 14.556 10.233 1.00 94.50 281 ASP A O 1
ATOM 2130 N N . LYS A 1 282 ? -0.674 13.229 10.246 1.00 92.06 282 LYS A N 1
ATOM 2131 C CA . LYS A 1 282 ? -0.790 13.181 11.709 1.00 92.06 282 LYS A CA 1
ATOM 2132 C C . LYS A 1 282 ? 0.147 12.162 12.347 1.00 92.06 282 LYS A C 1
ATOM 2134 O O . LYS A 1 282 ? 0.491 12.299 13.516 1.00 92.06 282 LYS A O 1
ATOM 2139 N N . LEU A 1 283 ? 0.559 11.146 11.590 1.00 91.25 283 LEU A N 1
ATOM 2140 C CA . LEU A 1 283 ? 1.456 10.090 12.063 1.00 91.25 283 LEU A CA 1
ATOM 2141 C C . LEU A 1 283 ? 2.934 10.448 11.885 1.00 91.25 283 LEU A C 1
ATOM 2143 O O . LEU A 1 283 ? 3.789 9.821 12.516 1.00 91.25 283 LEU A O 1
ATOM 2147 N N . LYS A 1 284 ? 3.251 11.420 11.021 1.00 91.44 284 LYS A N 1
ATOM 2148 C CA . LYS A 1 284 ? 4.634 11.814 10.746 1.00 91.44 284 LYS A CA 1
ATOM 2149 C C . LYS A 1 284 ? 5.195 12.740 11.824 1.00 91.44 284 LYS A C 1
ATOM 2151 O O . LYS A 1 284 ? 4.531 13.640 12.331 1.00 91.44 284 LYS A O 1
ATOM 2156 N N . SER A 1 285 ? 6.475 12.563 12.122 1.00 89.94 285 SER A N 1
ATOM 2157 C CA . SER A 1 285 ? 7.266 13.515 12.896 1.00 89.94 285 SER A CA 1
ATOM 2158 C C . SER A 1 285 ? 7.559 14.786 12.078 1.00 89.94 285 SER A C 1
ATOM 2160 O O . SER A 1 285 ? 7.421 14.779 10.849 1.00 89.94 285 SER A O 1
ATOM 2162 N N . PRO A 1 286 ? 8.077 15.865 12.698 1.00 87.56 286 PRO A N 1
ATOM 2163 C CA . PRO A 1 286 ? 8.562 17.038 11.960 1.00 87.56 286 PRO A CA 1
ATOM 2164 C C . PRO A 1 286 ? 9.631 16.713 10.903 1.00 87.56 286 PRO A C 1
ATOM 2166 O O . PRO A 1 286 ? 9.783 17.445 9.930 1.00 87.56 286 PRO A O 1
ATOM 2169 N N . LYS A 1 287 ? 10.348 15.589 11.054 1.00 87.31 287 LYS A N 1
ATOM 2170 C CA . LYS A 1 287 ? 11.328 15.085 10.077 1.00 87.31 287 LYS A CA 1
ATOM 2171 C C . LYS A 1 287 ? 10.687 14.269 8.945 1.00 87.31 287 LYS A C 1
ATOM 2173 O O . LYS A 1 287 ? 11.409 13.644 8.180 1.00 87.31 287 LYS A O 1
ATOM 2178 N N . LYS A 1 288 ? 9.353 14.250 8.844 1.00 90.44 288 LYS A N 1
ATOM 2179 C CA . LYS A 1 288 ? 8.543 13.404 7.948 1.00 90.44 288 LYS A CA 1
ATOM 2180 C C . LYS A 1 288 ? 8.600 11.900 8.243 1.00 90.44 288 LYS A C 1
ATOM 2182 O O . LYS A 1 288 ? 8.017 11.126 7.488 1.00 90.44 288 LYS A O 1
ATOM 2187 N N . SER A 1 289 ? 9.265 11.468 9.318 1.00 90.31 289 SER A N 1
ATOM 2188 C CA . SER A 1 289 ? 9.341 10.046 9.661 1.00 90.31 289 SER A CA 1
ATOM 2189 C C . SER A 1 289 ? 8.033 9.547 10.251 1.00 90.31 289 SER A C 1
ATOM 2191 O O . SER A 1 289 ? 7.527 10.135 11.205 1.00 90.31 289 SER A O 1
ATOM 2193 N N . VAL A 1 290 ? 7.516 8.441 9.735 1.00 89.81 290 VAL A N 1
ATOM 2194 C CA . VAL A 1 290 ? 6.350 7.760 10.289 1.00 89.81 290 VAL A CA 1
ATOM 2195 C C . VAL A 1 290 ? 6.831 6.551 11.078 1.00 89.81 290 VAL A C 1
ATOM 2197 O O . VAL A 1 290 ? 7.394 5.598 10.538 1.00 89.81 290 VAL A O 1
ATOM 2200 N N . GLU A 1 291 ? 6.606 6.587 12.387 1.00 79.94 291 GLU A N 1
ATOM 2201 C CA . GLU A 1 291 ? 6.871 5.445 13.254 1.00 79.94 291 GLU A CA 1
ATOM 2202 C C . GLU A 1 291 ? 5.643 4.535 13.272 1.00 79.94 291 GLU A C 1
ATOM 2204 O O . GLU A 1 291 ? 4.712 4.747 14.049 1.00 79.94 291 GLU A O 1
ATOM 2209 N N . VAL A 1 292 ? 5.664 3.505 12.419 1.00 71.38 292 VAL A N 1
ATOM 2210 C CA . VAL A 1 292 ? 4.562 2.539 12.234 1.00 71.38 292 VAL A CA 1
ATOM 2211 C C . VAL A 1 292 ? 3.974 2.073 13.568 1.00 71.38 292 VAL A C 1
ATOM 2213 O O . VAL A 1 292 ? 2.762 2.001 13.715 1.00 71.38 292 VAL A O 1
ATOM 2216 N N . TRP A 1 293 ? 4.827 1.785 14.553 1.00 70.19 293 TRP A N 1
ATOM 2217 C CA . TRP A 1 293 ? 4.430 1.104 15.786 1.00 70.19 293 TRP A CA 1
ATOM 2218 C C . TRP A 1 293 ? 4.127 2.025 16.963 1.00 70.19 293 TRP A C 1
ATOM 2220 O O . TRP A 1 293 ? 3.439 1.596 17.885 1.00 70.19 293 TRP A O 1
ATOM 2230 N N . LYS A 1 294 ? 4.617 3.269 16.957 1.00 74.06 294 LYS A N 1
ATOM 2231 C CA . LYS A 1 294 ? 4.500 4.178 18.109 1.00 74.06 294 LYS A CA 1
ATOM 2232 C C . LYS A 1 294 ? 3.043 4.457 18.473 1.00 74.06 294 LYS A C 1
ATOM 2234 O O . LYS A 1 294 ? 2.685 4.433 19.644 1.00 74.06 294 LYS A O 1
ATOM 2239 N N . ASN A 1 295 ? 2.190 4.619 17.463 1.00 65.69 295 ASN A N 1
ATOM 2240 C CA . ASN A 1 295 ? 0.761 4.896 17.645 1.00 65.69 295 ASN A CA 1
ATOM 2241 C C . ASN A 1 295 ? -0.032 3.697 18.198 1.00 65.69 295 ASN A C 1
ATOM 2243 O O . ASN A 1 295 ? -1.158 3.858 18.664 1.00 65.69 295 ASN A O 1
ATOM 2247 N N . PHE A 1 296 ? 0.567 2.504 18.189 1.00 70.12 296 PHE A N 1
ATOM 2248 C CA . PHE A 1 296 ? -0.054 1.261 18.643 1.00 70.12 296 PHE A CA 1
ATOM 2249 C C . PHE A 1 296 ? 0.615 0.671 19.894 1.00 70.12 296 PHE A C 1
ATOM 2251 O O . PHE A 1 296 ? 0.294 -0.448 20.294 1.00 70.12 296 PHE A O 1
ATOM 2258 N N . GLN A 1 297 ? 1.543 1.399 20.524 1.00 74.62 297 GLN A N 1
ATOM 2259 C CA . GLN A 1 297 ? 2.140 0.985 21.795 1.00 74.62 297 GLN A CA 1
ATOM 2260 C C . GLN A 1 297 ? 1.095 0.976 22.921 1.00 74.62 297 GLN A C 1
ATOM 2262 O O . GLN A 1 297 ? 0.185 1.811 22.954 1.00 74.62 297 GLN A O 1
ATOM 2267 N N . GLY A 1 298 ? 1.220 0.009 23.836 1.00 79.38 298 GLY A N 1
ATOM 2268 C CA . GLY A 1 298 ? 0.317 -0.146 24.981 1.00 79.38 298 GLY A CA 1
ATOM 2269 C C . GLY A 1 298 ? -1.105 -0.575 24.606 1.00 79.38 298 GLY A C 1
ATOM 2270 O O . GLY A 1 298 ? -2.035 -0.369 25.382 1.00 79.38 298 GLY A O 1
ATOM 2271 N N . ILE A 1 299 ? -1.319 -1.138 23.410 1.00 82.06 299 ILE A N 1
ATOM 2272 C CA . ILE A 1 299 ? -2.672 -1.488 22.958 1.00 82.06 299 ILE A CA 1
ATOM 2273 C C . ILE A 1 299 ? -3.326 -2.563 23.834 1.00 82.06 299 ILE A C 1
ATOM 2275 O O . ILE A 1 299 ? -4.528 -2.497 24.071 1.00 82.06 299 ILE A O 1
ATOM 2279 N N . GLU A 1 300 ? -2.555 -3.508 24.375 1.00 81.44 300 GLU A N 1
ATOM 2280 C CA . GLU A 1 300 ? -3.078 -4.515 25.306 1.00 81.44 300 GLU A CA 1
ATOM 2281 C C . GLU A 1 300 ? -3.499 -3.917 26.647 1.00 81.44 300 GLU A C 1
ATOM 2283 O O . GLU A 1 300 ? -4.538 -4.304 27.180 1.00 81.44 300 GLU A O 1
ATOM 2288 N N . GLU A 1 301 ? -2.752 -2.936 27.155 1.00 84.88 301 GLU A N 1
ATOM 2289 C CA . GLU A 1 301 ? -3.117 -2.198 28.366 1.00 84.88 301 GLU A CA 1
ATOM 2290 C C . GLU A 1 301 ? -4.429 -1.438 28.150 1.00 84.88 301 GLU A C 1
ATOM 2292 O O . GLU A 1 301 ? -5.374 -1.620 28.915 1.00 84.88 301 GLU A O 1
ATOM 2297 N N . LYS A 1 302 ? -4.556 -0.716 27.026 1.00 85.12 302 LYS A N 1
ATOM 2298 C CA . LYS A 1 302 ? -5.807 -0.040 26.636 1.00 85.12 302 LYS A CA 1
ATOM 2299 C C . LYS A 1 302 ? -6.983 -1.016 26.531 1.00 85.12 302 LYS A C 1
ATOM 2301 O O . LYS A 1 302 ? -8.087 -0.707 26.976 1.00 85.12 302 LYS A O 1
ATOM 2306 N N . VAL A 1 303 ? -6.765 -2.206 25.961 1.00 84.06 303 VAL A N 1
ATOM 2307 C CA . VAL A 1 303 ? -7.798 -3.254 25.865 1.00 84.06 303 VAL A CA 1
ATOM 2308 C C . VAL A 1 303 ? -8.156 -3.812 27.242 1.00 84.06 303 VAL A C 1
ATOM 2310 O O . VAL A 1 303 ? -9.334 -4.047 27.509 1.00 84.06 303 VAL A O 1
ATOM 2313 N N . SER A 1 304 ? -7.173 -4.021 28.118 1.00 84.81 304 SER A N 1
ATOM 2314 C CA . SER A 1 304 ? -7.385 -4.472 29.494 1.00 84.81 304 SER A CA 1
ATOM 2315 C C . SER A 1 304 ? -8.181 -3.444 30.301 1.00 84.81 304 SER A C 1
ATOM 2317 O O . SER A 1 304 ? -9.134 -3.811 30.988 1.00 84.81 304 SER A O 1
ATOM 2319 N N . ASP A 1 305 ? -7.853 -2.160 30.172 1.00 86.88 305 ASP A N 1
ATOM 2320 C CA . ASP A 1 305 ? -8.564 -1.072 30.842 1.00 86.88 305 ASP A CA 1
ATOM 2321 C C . ASP A 1 305 ? -9.994 -0.916 30.333 1.00 86.88 305 ASP A C 1
ATOM 2323 O O . ASP A 1 305 ? -10.924 -0.823 31.136 1.00 86.88 305 ASP A O 1
ATOM 2327 N N . ALA A 1 306 ? -10.209 -0.999 29.017 1.00 84.31 306 ALA A N 1
ATOM 2328 C CA . ALA A 1 306 ? -11.557 -1.071 28.462 1.00 84.31 306 ALA A CA 1
ATOM 2329 C C . ALA A 1 306 ? -12.310 -2.298 29.012 1.00 84.31 306 ALA A C 1
ATOM 2331 O O . ALA A 1 306 ? -13.446 -2.189 29.463 1.00 84.31 306 ALA A O 1
ATOM 2332 N N . ALA A 1 307 ? -11.673 -3.468 29.081 1.00 85.62 307 ALA A N 1
ATOM 2333 C CA . ALA A 1 307 ? -12.307 -4.676 29.608 1.00 85.62 307 ALA A CA 1
ATOM 2334 C C . ALA A 1 307 ? -12.703 -4.577 31.095 1.00 85.62 307 ALA A C 1
ATOM 2336 O O . ALA A 1 307 ? -13.613 -5.294 31.517 1.00 85.62 307 ALA A O 1
ATOM 2337 N N . ARG A 1 308 ? -12.070 -3.701 31.890 1.00 87.56 308 ARG A N 1
ATOM 2338 C CA . ARG A 1 308 ? -12.467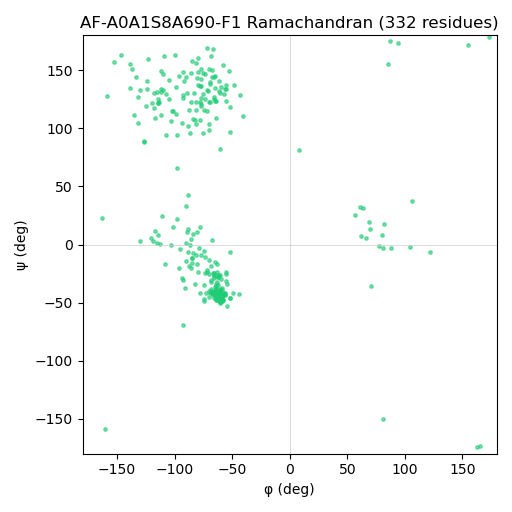 -3.441 33.288 1.00 87.56 308 ARG A CA 1
ATOM 2339 C C . ARG A 1 308 ? -13.813 -2.723 33.392 1.00 87.56 308 ARG A C 1
ATOM 2341 O O . ARG A 1 308 ? -14.537 -2.970 34.350 1.00 87.56 308 ARG A O 1
ATOM 2348 N N . SER A 1 309 ? -14.161 -1.869 32.427 1.00 84.31 309 SER A N 1
ATOM 2349 C CA . SER A 1 309 ? -15.410 -1.092 32.450 1.00 84.31 309 SER A CA 1
ATOM 2350 C C . SER A 1 309 ? -16.572 -1.767 31.715 1.00 84.31 309 SER A C 1
ATOM 2352 O O . SER A 1 309 ? -17.720 -1.600 32.115 1.00 84.31 309 SER A O 1
ATOM 2354 N N . MET A 1 310 ? -16.294 -2.552 30.670 1.00 82.56 310 MET A N 1
ATOM 2355 C CA . MET A 1 310 ? -17.316 -3.166 29.798 1.00 82.56 310 MET A CA 1
ATOM 2356 C C . MET A 1 310 ? -17.286 -4.703 29.751 1.00 82.56 310 MET A C 1
ATOM 2358 O O . MET A 1 310 ? -18.045 -5.316 29.001 1.00 82.56 310 MET A O 1
ATOM 2362 N N . GLY A 1 311 ? -16.443 -5.339 30.566 1.00 76.12 311 GLY A N 1
ATOM 2363 C CA . GLY A 1 311 ? -16.273 -6.790 30.602 1.00 76.12 311 GLY A CA 1
ATOM 2364 C C . GLY A 1 311 ? -15.268 -7.309 29.567 1.00 76.12 311 GLY A C 1
ATOM 2365 O O . GLY A 1 311 ? -15.000 -6.695 28.531 1.00 76.12 311 GLY A O 1
ATOM 2366 N N . ARG A 1 312 ? -14.677 -8.477 29.849 1.00 69.88 312 ARG A N 1
ATOM 2367 C CA . ARG A 1 312 ? -13.732 -9.134 28.933 1.00 69.88 312 ARG A CA 1
ATOM 2368 C C . ARG A 1 312 ? -14.479 -9.650 27.705 1.00 69.88 312 ARG A C 1
ATOM 2370 O O . ARG A 1 312 ? -15.376 -10.475 27.831 1.00 69.88 312 ARG A O 1
ATOM 2377 N N . GLY A 1 313 ? -14.076 -9.217 26.512 1.00 71.81 313 GLY A N 1
ATOM 2378 C CA . GLY A 1 313 ? -14.665 -9.720 25.274 1.00 71.81 313 GLY A CA 1
ATOM 2379 C C . GLY A 1 313 ? -14.347 -8.882 24.033 1.00 71.81 313 GLY A C 1
ATOM 2380 O O . GLY A 1 313 ? -13.543 -7.949 24.097 1.00 71.81 313 GLY A O 1
ATOM 2381 N N . PRO A 1 314 ? -14.976 -9.207 22.889 1.00 75.06 314 PRO A N 1
ATOM 2382 C CA . PRO A 1 314 ? -14.831 -8.473 21.628 1.00 75.06 314 PRO A CA 1
ATOM 2383 C C . PRO A 1 314 ? -15.144 -6.973 21.721 1.00 75.06 314 PRO A C 1
ATOM 2385 O O . PRO A 1 314 ? -14.526 -6.174 21.018 1.00 75.06 314 PRO A O 1
ATOM 2388 N N . ALA A 1 315 ? -16.064 -6.587 22.612 1.00 79.88 315 ALA A N 1
ATOM 2389 C CA . ALA A 1 315 ? -16.492 -5.202 22.801 1.00 79.88 315 ALA A CA 1
ATOM 2390 C C . ALA A 1 315 ? -15.340 -4.271 23.223 1.00 79.88 315 ALA A C 1
ATOM 2392 O O . ALA A 1 315 ? -15.189 -3.200 22.642 1.00 79.88 315 ALA A O 1
ATOM 2393 N N . ALA A 1 316 ? -14.473 -4.709 24.145 1.00 83.81 316 ALA A N 1
ATOM 2394 C CA . ALA A 1 316 ? -13.319 -3.927 24.600 1.00 83.81 316 ALA A CA 1
ATOM 2395 C C . ALA A 1 316 ? -12.327 -3.631 23.467 1.00 83.81 316 ALA A C 1
ATOM 2397 O O . ALA A 1 316 ? -11.873 -2.501 23.306 1.00 83.81 316 ALA A O 1
ATOM 2398 N N . ARG A 1 317 ? -12.038 -4.630 22.624 1.00 84.12 317 ARG A N 1
ATOM 2399 C CA . ARG A 1 317 ? -11.160 -4.447 21.456 1.00 84.12 317 ARG A CA 1
ATOM 2400 C C . ARG A 1 317 ? -11.775 -3.513 20.426 1.00 84.12 317 ARG A C 1
ATOM 2402 O O . ARG A 1 317 ? -11.072 -2.672 19.876 1.00 84.12 317 ARG A O 1
ATOM 2409 N N . HIS A 1 318 ? -13.077 -3.656 20.184 1.00 83.44 318 HIS A N 1
ATOM 2410 C CA . HIS A 1 318 ? -13.785 -2.777 19.268 1.00 83.44 318 HIS A CA 1
ATOM 2411 C C . HIS A 1 318 ? -13.760 -1.326 19.756 1.00 83.44 318 HIS A C 1
ATOM 2413 O O . HIS A 1 318 ? -13.431 -0.443 18.975 1.00 83.44 318 HIS A O 1
ATOM 2419 N N . LYS A 1 319 ? -14.001 -1.089 21.050 1.00 86.38 319 LYS A N 1
ATOM 2420 C CA . LYS A 1 319 ? -13.937 0.252 21.632 1.00 86.38 319 LYS A CA 1
ATOM 2421 C C . LYS A 1 319 ? -12.559 0.896 21.452 1.00 86.38 319 LYS A C 1
ATOM 2423 O O . LYS A 1 319 ? -12.474 2.017 20.967 1.00 86.38 319 LYS A O 1
ATOM 2428 N N . VAL A 1 320 ? -11.483 0.163 21.753 1.00 87.94 320 VAL A N 1
ATOM 2429 C CA . VAL A 1 320 ? -10.108 0.648 21.536 1.00 87.94 320 VAL A CA 1
ATOM 2430 C C . VAL A 1 320 ? -9.843 0.953 20.058 1.00 87.94 320 VAL A C 1
ATOM 2432 O O . VAL A 1 320 ? -9.231 1.970 19.745 1.00 87.94 320 VAL A O 1
ATOM 2435 N N . MET A 1 321 ? -10.321 0.108 19.139 1.00 88.12 321 MET A N 1
ATOM 2436 C CA . MET A 1 321 ? -10.197 0.357 17.700 1.00 88.12 321 MET A CA 1
ATOM 2437 C C . MET A 1 321 ? -10.971 1.603 17.256 1.00 88.12 321 MET A C 1
ATOM 2439 O O . MET A 1 321 ? -10.436 2.403 16.491 1.00 88.12 321 MET A O 1
ATOM 2443 N N . GLU A 1 322 ? -12.197 1.788 17.746 1.00 89.75 322 GLU A N 1
ATOM 2444 C CA . GLU A 1 322 ? -13.007 2.973 17.467 1.00 89.75 322 GLU A CA 1
ATOM 2445 C C . GLU A 1 322 ? -12.304 4.243 17.962 1.00 89.75 322 GLU A C 1
ATOM 2447 O O . GLU A 1 322 ? -12.232 5.226 17.226 1.00 89.75 322 GLU A O 1
ATOM 2452 N N . ASP A 1 323 ? -11.736 4.215 19.170 1.00 90.19 323 ASP A N 1
ATOM 2453 C CA . ASP A 1 323 ? -11.014 5.352 19.747 1.00 90.19 323 ASP A CA 1
ATOM 2454 C C . ASP A 1 323 ? -9.759 5.698 18.929 1.00 90.19 323 ASP A C 1
ATOM 2456 O O . ASP A 1 323 ? -9.531 6.870 18.626 1.00 90.19 323 ASP A O 1
ATOM 2460 N N . ILE A 1 324 ? -9.003 4.689 18.477 1.00 90.25 324 ILE A N 1
ATOM 2461 C CA . ILE A 1 324 ? -7.883 4.879 17.539 1.00 90.25 324 ILE A CA 1
ATOM 2462 C C . ILE A 1 324 ? -8.381 5.505 16.231 1.00 90.25 324 ILE A C 1
ATOM 2464 O O . ILE A 1 324 ? -7.808 6.482 15.756 1.00 90.25 324 ILE A O 1
ATOM 2468 N N . CYS A 1 325 ? -9.462 4.986 15.644 1.00 92.56 325 CYS A N 1
ATOM 2469 C CA . CYS A 1 325 ? -10.004 5.511 14.392 1.00 92.56 325 CYS A CA 1
ATOM 2470 C C . CYS A 1 325 ? -10.474 6.964 14.535 1.00 92.56 325 CYS A C 1
ATOM 2472 O O . CYS A 1 325 ? -10.201 7.784 13.659 1.00 92.56 325 CYS A O 1
ATOM 2474 N N . ARG A 1 326 ? -11.141 7.301 15.646 1.00 92.81 326 ARG A N 1
ATOM 2475 C CA . ARG A 1 326 ? -11.574 8.668 15.970 1.00 92.81 326 ARG A CA 1
ATOM 2476 C C . ARG A 1 326 ? -10.397 9.620 16.092 1.00 92.81 326 ARG A C 1
ATOM 2478 O O . ARG A 1 326 ? -10.472 10.724 15.552 1.00 92.81 326 ARG A O 1
ATOM 2485 N N . ASP A 1 327 ? -9.336 9.194 16.770 1.00 92.06 327 ASP A N 1
ATOM 2486 C CA . ASP A 1 327 ? -8.121 9.989 16.892 1.00 92.06 327 ASP A CA 1
ATOM 2487 C C . ASP A 1 327 ? -7.469 10.207 15.526 1.00 92.06 327 ASP A C 1
ATOM 2489 O O . ASP A 1 327 ? -7.201 11.348 15.162 1.00 92.06 327 ASP A O 1
ATOM 2493 N N . LEU A 1 328 ? -7.338 9.163 14.702 1.00 92.44 328 LEU A N 1
ATOM 2494 C CA . LEU A 1 328 ? -6.772 9.261 13.353 1.00 92.44 328 LEU A CA 1
ATOM 2495 C C . LEU A 1 328 ? -7.528 10.266 12.474 1.00 92.44 328 LEU A C 1
ATOM 2497 O O . LEU A 1 328 ? -6.899 11.106 11.830 1.00 92.44 328 LEU A O 1
ATOM 2501 N N . ILE A 1 329 ? -8.863 10.263 12.505 1.00 94.31 329 ILE A N 1
ATOM 2502 C CA . ILE A 1 329 ? -9.682 11.160 11.672 1.00 94.31 329 ILE A CA 1
ATOM 2503 C C . ILE A 1 329 ? -10.019 12.511 12.322 1.00 94.31 329 ILE A C 1
ATOM 2505 O O . ILE A 1 329 ? -10.763 13.316 11.746 1.00 94.31 329 ILE A O 1
ATOM 2509 N N . SER A 1 330 ? -9.544 12.771 13.543 1.00 92.94 330 SER A N 1
ATOM 2510 C CA . SER A 1 330 ? -9.819 14.038 14.226 1.00 92.94 330 SER A CA 1
ATOM 2511 C C . SER A 1 330 ? -9.286 15.213 13.393 1.00 92.94 330 SER A C 1
ATOM 2513 O O . SER A 1 330 ? -8.191 15.142 12.836 1.00 92.94 330 SER A O 1
ATOM 2515 N N . ASN A 1 331 ? -10.087 16.274 13.261 1.00 90.56 331 ASN A N 1
ATOM 2516 C CA . ASN A 1 331 ? -9.784 17.475 12.468 1.00 90.56 331 ASN A CA 1
ATOM 2517 C C . ASN A 1 331 ? -9.591 17.274 10.949 1.00 90.56 331 ASN A C 1
ATOM 2519 O O . ASN A 1 331 ? -9.254 18.235 10.264 1.00 90.56 331 ASN A O 1
ATOM 2523 N N . ILE A 1 332 ? -9.854 16.080 10.403 1.00 92.19 332 ILE A N 1
ATOM 2524 C CA . ILE A 1 332 ? -9.909 15.866 8.949 1.00 92.19 332 ILE A CA 1
ATOM 2525 C C . ILE A 1 332 ? -11.324 16.211 8.449 1.00 92.19 332 ILE A C 1
ATOM 2527 O O . ILE A 1 332 ? -12.300 15.615 8.940 1.00 92.19 332 ILE A O 1
ATOM 2531 N N . PRO A 1 333 ? -11.468 17.156 7.499 1.00 87.19 333 PRO A N 1
ATOM 2532 C CA . PRO A 1 333 ? -12.765 17.570 6.980 1.00 87.19 333 PRO A CA 1
ATOM 2533 C C . PRO A 1 333 ? -13.442 16.450 6.179 1.00 87.19 333 PRO A C 1
ATOM 2535 O O . PRO A 1 333 ? -12.802 15.658 5.478 1.00 87.19 333 PRO A O 1
ATOM 2538 N N . THR A 1 334 ? -14.766 16.379 6.301 1.00 75.00 334 THR A N 1
ATOM 2539 C CA . THR A 1 334 ? -15.651 15.451 5.575 1.00 75.00 334 THR A CA 1
ATOM 2540 C C . THR A 1 334 ? -16.047 16.005 4.229 1.00 75.00 334 THR A C 1
ATOM 2542 O O . THR A 1 334 ? -16.361 17.208 4.187 1.00 75.00 334 THR A O 1
#

Radius of gyration: 19.98 Å; Cα contacts (8 Å, |Δi|>4): 628; chains: 1; bounding box: 56×43×59 Å

Sequence (334 aa):
MNEFRDFISNASKGLVLGRGGSAEEPHIKIAVIDDGIDTTHKDLHGHVVGGHFFGLDKPSPFWVSAGGHGTMMARLITRVFPKAEILSLKLDSQEQFQGQRQFSIDSAARAIQWAKDCGVPIISMSWSIEKVGETTKNLKILEDAVHAAKGDNILMFCSCNDQGDGEDNSYPGVYSGTIKIGAATAMGAKCQYVSASDRVHYLFPGRVMENEKDEETAGNAGKSFKDRSVEGSSLATALASGLAGLILYMFRLTSLKCEGNIATRLNIIANSPPKMEQVFDKLKSPKKSVEVWKNFQGIEEKVSDAARSMGRGPAARHKVMEDICRDLISNIPT

InterPro domains:
  IPR000209 Peptidase S8/S53 domain [PF00082] (28-248)
  IPR015500 Peptidase S8, subtilisin-related [PR00723] (25-44)
  IPR015500 Peptidase S8, subtilisin-related [PR00723] (65-78)
  IPR015500 Peptidase S8, subtilisin-related [PR00723] (231-247)
  IPR023827 Peptidase S8, subtilisin, Asp-active site [PS00136] (30-41)
  IPR036852 Peptidase S8/S53 domain superfamily [G3DSA:3.40.50.200] (10-271)
  IPR036852 Peptidase S8/S53 domain superfamily [SSF52743] (27-250)